Protein AF-A0A381RA85-F1 (afdb_monomer_lite)

Sequence (259 aa):
MFPECIECRGTKGMCGIDPCPLLAEVRGRLPQLEPTSVGEMSGPSPPALFVGRYGYPDVRAGPSASWVPETVQSDAATASGDPAELFGRPLEEVAARHANLITGGRRMTVSSTASPDDVLEATQVIAMSSGSVDVEMDFERPIPIGGNPTFDSMSTPLGPSGDVLRAEVVGHANIPRKVDSVIGETDLPASEAAGELTNSGIGEAQISRLLSSGLLGKKKRRKLVPTRWGITDTDDMLSKRLWSDVRYHPPIDKVLVFE

pLDDT: mean 86.07, std 13.42, range [35.75, 98.0]

Structure (mmCIF, N/CA/C/O backbone):
data_AF-A0A381RA85-F1
#
_entry.id   AF-A0A381RA85-F1
#
loop_
_atom_site.group_PDB
_atom_site.id
_atom_site.type_symbol
_atom_site.label_atom_id
_atom_site.label_alt_id
_atom_site.label_comp_id
_atom_site.label_asym_id
_atom_site.label_entity_id
_atom_site.label_seq_id
_atom_site.pdbx_PDB_ins_code
_atom_site.Cartn_x
_atom_site.Cartn_y
_atom_site.Cartn_z
_atom_site.occupancy
_atom_site.B_iso_or_equiv
_atom_site.auth_seq_id
_atom_site.auth_comp_id
_atom_site.auth_asym_id
_atom_site.auth_atom_id
_atom_site.pdbx_PDB_model_num
ATOM 1 N N . MET A 1 1 ? 30.120 12.489 4.241 1.00 57.53 1 MET A N 1
ATOM 2 C CA . MET A 1 1 ? 29.194 11.639 5.017 1.00 57.53 1 MET A CA 1
ATOM 3 C C . MET A 1 1 ? 30.039 10.581 5.699 1.00 57.53 1 MET A C 1
ATOM 5 O O . MET A 1 1 ? 30.767 9.889 5.001 1.00 57.53 1 MET A O 1
ATOM 9 N N . PHE A 1 2 ? 30.050 10.543 7.030 1.00 71.44 2 PHE A N 1
ATOM 10 C CA . PHE A 1 2 ? 30.850 9.568 7.775 1.00 71.44 2 PHE A CA 1
ATOM 11 C C . PHE A 1 2 ? 30.282 8.148 7.556 1.00 71.44 2 PHE A C 1
ATOM 13 O O . PHE A 1 2 ? 29.056 8.028 7.459 1.00 71.44 2 PHE A O 1
ATOM 20 N N . PRO A 1 3 ? 31.109 7.091 7.432 1.00 76.44 3 PRO A N 1
ATOM 21 C CA . PRO A 1 3 ? 30.639 5.713 7.222 1.00 76.44 3 PRO A CA 1
ATOM 22 C C . PRO A 1 3 ? 29.580 5.276 8.243 1.00 76.44 3 PRO A C 1
ATOM 24 O O . PRO A 1 3 ? 28.581 4.644 7.899 1.00 76.44 3 PRO A O 1
ATOM 27 N N . GLU A 1 4 ? 29.740 5.717 9.487 1.00 80.62 4 GLU A N 1
ATOM 28 C CA . GLU A 1 4 ? 28.851 5.443 10.610 1.00 80.62 4 GLU A CA 1
ATOM 29 C C . GLU A 1 4 ? 27.448 6.024 10.384 1.00 80.62 4 GLU A C 1
ATOM 31 O O . GLU A 1 4 ? 26.465 5.478 10.880 1.00 80.62 4 GLU A O 1
ATOM 36 N N . CYS A 1 5 ? 27.303 7.096 9.592 1.00 78.94 5 CYS A N 1
ATOM 37 C CA . CYS A 1 5 ? 25.994 7.651 9.240 1.00 78.94 5 CYS A CA 1
ATOM 38 C C . CYS A 1 5 ? 25.170 6.690 8.368 1.00 78.94 5 CYS A C 1
ATOM 40 O O . CYS A 1 5 ? 23.947 6.664 8.507 1.00 78.94 5 CYS A O 1
ATOM 42 N N . ILE A 1 6 ? 25.812 5.886 7.513 1.00 78.50 6 ILE A N 1
ATOM 43 C CA . ILE A 1 6 ? 25.138 4.923 6.622 1.00 78.50 6 ILE A CA 1
ATOM 44 C C . ILE A 1 6 ? 24.564 3.751 7.429 1.00 78.50 6 ILE A C 1
ATOM 46 O O . ILE A 1 6 ? 23.466 3.267 7.143 1.00 78.50 6 ILE A O 1
ATOM 50 N N . GLU A 1 7 ? 25.279 3.313 8.465 1.00 77.94 7 GLU A N 1
ATOM 51 C CA . GLU A 1 7 ? 24.817 2.255 9.370 1.00 77.94 7 GLU A CA 1
ATOM 52 C C . GLU A 1 7 ? 23.821 2.760 10.419 1.00 77.94 7 GLU A C 1
ATOM 54 O O . GLU A 1 7 ? 22.892 2.036 10.806 1.00 77.94 7 GLU A O 1
ATOM 59 N N . CYS A 1 8 ? 24.020 3.997 10.881 1.00 78.56 8 CYS A N 1
ATOM 60 C CA . CYS A 1 8 ? 23.178 4.665 11.864 1.00 78.56 8 CYS A CA 1
ATOM 61 C C . CYS A 1 8 ? 21.825 5.062 11.278 1.00 78.56 8 CYS A C 1
ATOM 63 O O . CYS A 1 8 ? 20.818 4.987 11.983 1.00 78.56 8 CYS A O 1
ATOM 65 N N . ARG A 1 9 ? 21.815 5.515 10.014 1.00 73.94 9 ARG A N 1
ATOM 66 C CA . ARG A 1 9 ? 20.650 6.047 9.283 1.00 73.94 9 ARG A CA 1
ATOM 67 C C . ARG A 1 9 ? 19.861 7.101 10.068 1.00 73.94 9 ARG A C 1
ATOM 69 O O . ARG A 1 9 ? 18.658 7.244 9.901 1.00 73.94 9 ARG A O 1
ATOM 76 N N . GLY A 1 10 ? 20.539 7.807 10.975 1.00 73.00 10 GLY A N 1
ATOM 77 C CA . GLY A 1 10 ? 19.935 8.791 11.874 1.00 73.00 10 GLY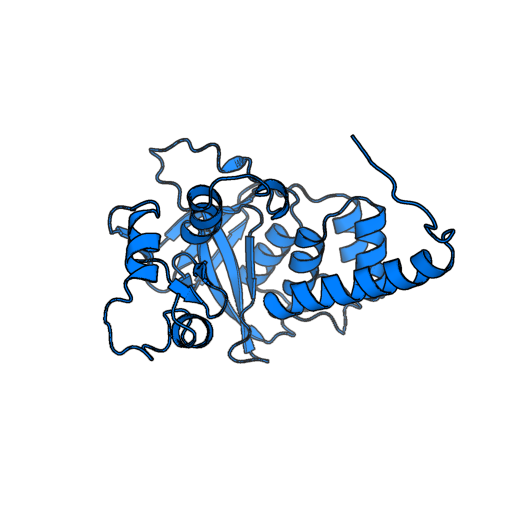 A CA 1
ATOM 78 C C . GLY A 1 10 ? 19.045 8.213 12.983 1.00 73.00 10 GLY A C 1
ATOM 79 O O . GLY A 1 10 ? 18.557 8.986 13.798 1.00 73.00 10 GLY A O 1
ATOM 80 N N . THR A 1 11 ? 18.856 6.890 13.068 1.00 71.12 11 THR A N 1
ATOM 81 C CA . THR A 1 11 ? 17.959 6.254 14.053 1.00 71.12 11 THR A CA 1
ATOM 82 C C . THR A 1 11 ? 18.692 5.638 15.242 1.00 71.12 11 THR A C 1
ATOM 84 O O . THR A 1 11 ? 18.091 5.446 16.292 1.00 71.12 11 THR A O 1
ATOM 87 N N . LYS A 1 12 ? 19.977 5.284 15.090 1.00 76.00 12 LYS A N 1
ATOM 88 C CA . LYS A 1 12 ? 20.745 4.560 16.124 1.00 76.00 12 LYS A CA 1
ATOM 89 C C . LYS A 1 12 ? 21.606 5.450 17.025 1.00 76.00 12 LYS A C 1
ATOM 91 O O . LYS A 1 12 ? 22.187 4.943 17.976 1.00 76.00 12 LYS A O 1
ATOM 96 N N . GLY A 1 13 ? 21.761 6.735 16.700 1.00 80.62 13 GLY A N 1
ATOM 97 C CA . GLY A 1 13 ? 22.583 7.664 17.486 1.00 80.62 13 GLY A CA 1
ATOM 98 C C . GLY A 1 13 ? 24.070 7.289 17.598 1.00 80.62 13 GLY A C 1
ATOM 99 O O . GLY A 1 13 ? 24.720 7.704 18.549 1.00 80.62 13 GLY A O 1
ATOM 100 N N . MET A 1 14 ? 24.634 6.528 16.647 1.00 84.44 14 MET A N 1
ATOM 101 C CA . MET A 1 14 ? 26.015 6.002 16.726 1.00 84.44 14 MET A CA 1
ATOM 102 C C . MET A 1 14 ? 27.101 7.085 16.827 1.00 84.44 14 MET A C 1
ATOM 104 O O . MET A 1 14 ? 28.187 6.812 17.323 1.00 84.44 14 MET A O 1
ATOM 108 N N . CYS A 1 15 ? 26.814 8.307 16.373 1.00 86.00 15 CYS A N 1
ATOM 109 C CA . CYS A 1 15 ? 27.726 9.447 16.467 1.00 86.00 15 CYS A CA 1
ATOM 110 C C . CYS A 1 15 ? 27.581 10.261 17.767 1.00 86.00 15 CYS A C 1
ATOM 112 O O . CYS A 1 15 ? 28.333 11.212 17.954 1.00 86.00 15 CYS A O 1
ATOM 114 N N . GLY A 1 16 ? 26.619 9.938 18.642 1.00 85.00 16 GLY A N 1
ATOM 115 C CA . GLY A 1 16 ? 26.389 10.646 19.909 1.00 85.00 16 GLY A CA 1
ATOM 116 C C . GLY A 1 16 ? 25.832 12.073 19.785 1.00 85.00 16 GLY A C 1
ATOM 117 O O . GLY A 1 16 ? 25.766 12.778 20.786 1.00 85.00 16 GLY A O 1
ATOM 118 N N . ILE A 1 17 ? 25.441 12.511 18.582 1.00 83.94 17 ILE A N 1
ATOM 119 C CA . ILE A 1 17 ? 24.890 13.851 18.327 1.00 83.94 17 ILE A CA 1
ATOM 120 C C . ILE A 1 17 ? 23.357 13.785 18.331 1.00 83.94 17 ILE A C 1
ATOM 122 O O . ILE A 1 17 ? 22.774 13.098 17.488 1.00 83.94 17 ILE A O 1
ATOM 126 N N . ASP A 1 18 ? 22.720 14.532 19.236 1.00 80.50 18 ASP A N 1
ATOM 127 C CA . ASP A 1 18 ? 21.262 14.632 19.371 1.00 80.50 18 ASP A CA 1
ATOM 128 C C . ASP A 1 18 ? 20.807 16.110 19.371 1.00 80.50 18 ASP A C 1
ATOM 130 O O . ASP A 1 18 ? 21.284 16.882 20.208 1.00 80.50 18 ASP A O 1
ATOM 134 N N . PRO A 1 19 ? 19.922 16.539 18.446 1.00 77.75 19 PRO A N 1
ATOM 135 C CA . PRO A 1 19 ? 19.345 15.763 17.344 1.00 77.75 19 PRO A CA 1
ATOM 136 C C . PRO A 1 19 ? 20.337 15.517 16.197 1.00 77.75 19 PRO A C 1
ATOM 138 O O . PRO A 1 19 ? 21.236 16.316 15.941 1.00 77.75 19 PRO A O 1
ATOM 141 N N . CYS A 1 20 ? 20.144 14.418 15.454 1.00 82.69 20 CYS A N 1
ATOM 142 C CA . CYS A 1 20 ? 20.944 14.106 14.265 1.00 82.69 20 CYS A CA 1
ATOM 143 C C . CYS A 1 20 ? 20.909 15.280 13.256 1.00 82.69 20 CYS A C 1
ATOM 145 O O . CYS A 1 20 ? 19.824 15.584 12.748 1.00 82.69 20 CYS A O 1
ATOM 147 N N . PRO A 1 21 ? 22.055 15.897 12.893 1.00 82.94 21 PRO A N 1
ATOM 148 C CA . PRO A 1 21 ? 22.074 17.088 12.037 1.00 82.94 21 PRO A CA 1
ATOM 149 C C . PRO A 1 21 ? 21.467 16.861 10.647 1.00 82.94 21 PRO A C 1
ATOM 151 O O . PRO A 1 21 ? 20.770 17.726 10.131 1.00 82.94 21 PRO A O 1
ATOM 154 N N . LEU A 1 22 ? 21.668 15.669 10.069 1.00 78.75 22 LEU A N 1
ATOM 155 C CA . LEU A 1 22 ? 21.116 15.300 8.760 1.00 78.75 22 LEU A CA 1
ATOM 156 C C . LEU A 1 22 ? 19.585 15.221 8.792 1.00 78.75 22 LEU A C 1
ATOM 158 O O . LEU A 1 22 ? 18.914 15.720 7.895 1.00 78.75 22 LEU A O 1
ATOM 162 N N . LEU A 1 23 ? 19.021 14.617 9.844 1.00 76.75 23 LEU A N 1
ATOM 163 C CA . LEU A 1 23 ? 17.568 14.555 10.006 1.00 76.75 23 LEU A CA 1
ATOM 164 C C . LEU A 1 23 ? 16.983 15.923 10.363 1.00 76.75 23 LEU A C 1
ATOM 166 O O . LEU A 1 23 ? 15.872 16.224 9.942 1.00 76.75 23 LEU A O 1
ATOM 170 N N . ALA A 1 24 ? 17.711 16.751 11.117 1.00 78.00 24 ALA A N 1
ATOM 171 C CA . ALA A 1 24 ? 17.296 18.117 11.418 1.00 78.00 24 ALA A CA 1
ATOM 172 C C . ALA A 1 24 ? 17.203 18.972 10.143 1.00 78.00 24 ALA A C 1
ATOM 174 O O . ALA A 1 24 ? 16.219 19.685 9.964 1.00 78.00 24 ALA A O 1
ATOM 175 N N . GLU A 1 25 ? 18.167 18.840 9.227 1.00 78.00 25 GLU A N 1
ATOM 176 C CA . GLU A 1 25 ? 18.128 19.513 7.927 1.00 78.00 25 GLU A CA 1
ATOM 177 C C . GLU A 1 25 ? 16.937 19.047 7.081 1.00 78.00 25 GLU A C 1
ATOM 179 O O . GLU A 1 25 ? 16.185 19.878 6.578 1.00 78.00 25 GLU A O 1
ATOM 184 N N . VAL A 1 26 ? 16.710 17.732 6.973 1.00 74.06 26 VAL A N 1
ATOM 185 C CA . VAL A 1 26 ? 15.560 17.185 6.230 1.00 74.06 26 VAL A CA 1
ATOM 186 C C . VAL A 1 26 ? 14.234 17.651 6.840 1.00 74.06 26 VAL A C 1
ATOM 188 O O . VAL A 1 26 ? 13.337 18.057 6.107 1.00 74.06 26 VAL A O 1
ATOM 191 N N . ARG A 1 27 ? 14.110 17.662 8.174 1.00 73.56 27 ARG A N 1
ATOM 192 C CA . ARG A 1 27 ? 12.922 18.186 8.874 1.00 73.56 27 ARG A CA 1
ATOM 193 C C . ARG A 1 27 ? 12.672 19.658 8.573 1.00 73.56 27 ARG A C 1
ATOM 195 O O . ARG A 1 27 ? 11.524 20.027 8.369 1.00 73.56 27 ARG A O 1
ATOM 202 N N . GLY A 1 28 ? 13.723 20.475 8.500 1.00 71.81 28 GLY A N 1
ATOM 203 C CA . GLY A 1 28 ? 13.604 21.893 8.153 1.00 71.81 28 GLY A CA 1
ATOM 204 C C . GLY A 1 28 ? 13.078 22.147 6.736 1.00 71.81 28 GLY A C 1
ATOM 205 O O . GLY A 1 28 ? 12.585 23.236 6.464 1.00 71.81 28 GLY A O 1
ATOM 206 N N . ARG A 1 29 ? 13.159 21.152 5.844 1.00 73.81 29 ARG A N 1
ATOM 207 C CA . ARG A 1 29 ? 12.650 21.229 4.465 1.00 73.81 29 ARG A CA 1
ATOM 208 C C . ARG A 1 29 ? 11.259 20.620 4.283 1.00 73.81 29 ARG A C 1
ATOM 210 O O . ARG A 1 29 ? 10.669 20.767 3.217 1.00 73.81 29 ARG A O 1
ATOM 217 N N . LEU A 1 30 ? 10.747 19.915 5.290 1.00 69.88 30 LEU A N 1
ATOM 218 C CA . LEU A 1 30 ? 9.418 19.315 5.245 1.00 69.88 30 LEU A CA 1
ATOM 219 C C . LEU A 1 30 ? 8.334 20.365 5.530 1.00 69.88 30 LEU A C 1
ATOM 221 O O . LEU A 1 30 ? 8.576 21.279 6.329 1.00 69.88 30 LEU A O 1
ATOM 225 N N . PRO A 1 31 ? 7.135 20.223 4.930 1.00 64.00 31 PRO A N 1
ATOM 226 C CA . PRO A 1 31 ? 5.997 21.078 5.243 1.00 64.00 31 PRO A CA 1
ATOM 227 C C . PRO A 1 31 ? 5.721 21.067 6.749 1.00 64.00 31 PRO A C 1
ATOM 229 O O . PRO A 1 31 ? 5.567 20.004 7.350 1.00 64.00 31 PRO A O 1
ATOM 232 N N . GLN A 1 32 ? 5.678 22.250 7.358 1.00 65.12 32 GLN A N 1
ATOM 233 C CA . GLN A 1 32 ? 5.301 22.401 8.760 1.00 65.12 32 GLN A CA 1
ATOM 234 C C . GLN A 1 32 ? 3.782 22.543 8.827 1.00 65.12 32 GLN A C 1
ATOM 236 O O . GLN A 1 32 ? 3.214 23.438 8.202 1.00 65.12 32 GLN A O 1
ATOM 241 N N . LEU A 1 33 ? 3.131 21.646 9.562 1.00 67.06 33 LEU A N 1
ATOM 242 C CA . LEU A 1 33 ? 1.709 21.745 9.882 1.00 67.06 33 LEU A CA 1
ATOM 243 C C . LEU A 1 33 ? 1.572 22.300 11.299 1.00 67.06 33 LEU A C 1
ATOM 245 O O . LEU A 1 33 ? 2.341 21.925 12.184 1.00 67.06 33 LEU A O 1
ATOM 249 N N . GLU A 1 34 ? 0.587 23.168 11.517 1.00 68.38 34 GLU A N 1
ATOM 250 C CA . GLU A 1 34 ? 0.278 23.673 12.856 1.00 68.38 34 GLU A CA 1
ATOM 251 C C . GLU A 1 34 ? -0.093 22.506 13.790 1.00 68.38 34 GLU A C 1
ATOM 253 O O . GLU A 1 34 ? -0.957 21.693 13.430 1.00 68.38 34 GLU A O 1
ATOM 258 N N . PRO A 1 35 ? 0.533 22.395 14.979 1.00 73.75 35 PRO A N 1
ATOM 259 C CA . PRO A 1 35 ? 0.256 21.315 15.916 1.00 73.75 35 PRO A CA 1
ATOM 260 C C . PRO A 1 35 ? -1.232 21.236 16.263 1.00 73.75 35 PRO A C 1
ATOM 262 O O . PRO A 1 35 ? -1.794 22.152 16.859 1.00 73.75 35 PRO A O 1
ATOM 265 N N . THR A 1 36 ? -1.874 20.130 15.898 1.00 80.69 36 THR A N 1
ATOM 266 C CA . THR A 1 36 ? -3.311 19.889 16.112 1.00 80.69 36 THR A CA 1
ATOM 267 C C . THR A 1 36 ? -3.525 18.434 16.517 1.00 80.69 36 THR A C 1
ATOM 269 O O . THR A 1 36 ? -2.642 17.599 16.341 1.00 80.69 36 THR A O 1
ATOM 272 N N . SER A 1 37 ? -4.678 18.113 17.099 1.00 83.88 37 SER A N 1
ATOM 273 C CA . SER A 1 37 ? -5.060 16.737 17.408 1.00 83.88 37 SER A CA 1
ATOM 274 C C . SER A 1 37 ? -6.358 16.377 16.701 1.00 83.88 37 SER A C 1
ATOM 276 O O . SER A 1 37 ? -7.298 17.170 16.716 1.00 83.88 37 SER A O 1
ATOM 278 N N . VAL A 1 38 ? -6.404 15.200 16.081 1.00 84.19 38 VAL A N 1
ATOM 279 C CA . VAL A 1 38 ? -7.528 14.765 15.243 1.00 84.19 38 VAL A CA 1
ATOM 280 C C . VAL A 1 38 ? -8.068 13.433 15.749 1.00 84.19 38 VAL A C 1
ATOM 282 O O . VAL A 1 38 ? -7.347 12.439 15.771 1.00 84.19 38 VAL A O 1
ATOM 285 N N . GLY A 1 39 ? -9.322 13.435 16.208 1.00 88.62 39 GLY A N 1
ATOM 286 C CA . GLY A 1 39 ? -10.043 12.232 16.653 1.00 88.62 39 GLY A CA 1
ATOM 287 C C . GLY A 1 39 ? -10.853 11.558 15.545 1.00 88.62 39 GLY A C 1
ATOM 288 O O . GLY A 1 39 ? -11.000 10.342 15.559 1.00 88.62 39 GLY A O 1
ATOM 289 N N . GLU A 1 40 ? -11.302 12.335 14.566 1.00 91.69 40 GLU A N 1
ATOM 290 C CA . GLU A 1 40 ? -12.063 11.887 13.398 1.00 91.69 40 GLU A CA 1
ATOM 291 C C . GLU A 1 40 ? -11.490 12.594 12.175 1.00 91.69 40 GLU A C 1
ATOM 293 O O . GLU A 1 40 ? -11.138 13.776 12.252 1.00 91.69 40 GLU A O 1
ATOM 298 N N . MET A 1 41 ? -11.370 11.891 11.054 1.00 89.50 41 MET A N 1
ATOM 299 C CA . MET A 1 41 ? -10.925 12.508 9.811 1.00 89.50 41 MET A CA 1
ATOM 300 C C . MET A 1 41 ? -11.735 12.039 8.615 1.00 89.50 41 MET A C 1
ATOM 302 O O . MET A 1 41 ? -12.106 10.874 8.522 1.00 89.50 41 MET A O 1
ATOM 306 N N . SER A 1 42 ? -11.910 12.954 7.670 1.00 90.44 42 SER A N 1
ATOM 307 C CA . SER A 1 42 ? -12.429 12.688 6.336 1.00 90.44 42 SER A CA 1
ATOM 308 C C . SER A 1 42 ? -11.464 13.299 5.332 1.00 90.44 42 SER A C 1
ATOM 310 O O . SER A 1 42 ? -10.987 14.422 5.529 1.00 90.44 42 SER A O 1
ATOM 312 N N . GLY A 1 43 ? -11.110 12.549 4.295 1.00 89.19 43 GLY A N 1
ATOM 313 C CA . GLY A 1 43 ? -10.230 13.071 3.262 1.00 89.19 43 GLY A CA 1
ATOM 314 C C . GLY A 1 43 ? -9.842 12.065 2.184 1.00 89.19 43 GLY A C 1
ATOM 315 O O . GLY A 1 43 ? -10.101 10.865 2.310 1.00 89.19 43 GLY A O 1
ATOM 316 N N . PRO A 1 44 ? -9.181 12.556 1.124 1.00 90.12 44 PRO A N 1
ATOM 317 C CA . PRO A 1 44 ? -8.786 11.736 -0.009 1.00 90.12 44 PRO A CA 1
ATOM 318 C C . PRO A 1 44 ? -7.615 10.807 0.343 1.00 90.12 44 PRO A C 1
ATOM 320 O O . PRO A 1 44 ? -6.565 11.246 0.827 1.00 90.12 44 PRO A O 1
ATOM 323 N N . SER A 1 45 ? -7.756 9.518 0.040 1.00 90.75 45 SER A N 1
ATOM 324 C CA . SER A 1 45 ? -6.673 8.532 0.053 1.00 90.75 45 SER A CA 1
ATOM 325 C C . SER A 1 45 ? -6.053 8.387 -1.343 1.00 90.75 45 SER A C 1
ATOM 327 O O . SER A 1 45 ? -6.740 7.884 -2.232 1.00 90.75 45 SER A O 1
ATOM 329 N N . PRO A 1 46 ? -4.768 8.753 -1.555 1.00 86.62 46 PRO A N 1
ATOM 330 C CA . PRO A 1 46 ? -4.069 8.583 -2.831 1.00 86.62 46 PRO A CA 1
ATOM 331 C C . PRO A 1 46 ? -3.625 7.124 -2.997 1.00 86.62 46 PRO A C 1
ATOM 333 O O . PRO A 1 46 ? -2.468 6.760 -2.768 1.00 86.62 46 PRO A O 1
ATOM 336 N N . PRO A 1 47 ? -4.560 6.293 -3.458 1.00 89.69 47 PRO A N 1
ATOM 337 C CA . PRO A 1 47 ? -4.875 4.944 -2.978 1.00 89.69 47 PRO A CA 1
ATOM 338 C C . PRO A 1 47 ? -3.778 4.339 -2.095 1.00 89.69 47 PRO A C 1
ATOM 340 O O . PRO A 1 47 ? -2.978 3.515 -2.543 1.00 89.69 47 PRO A O 1
ATOM 343 N N . ALA A 1 48 ? -3.702 4.795 -0.844 1.00 90.00 48 ALA A N 1
ATOM 344 C CA . ALA A 1 48 ? -2.603 4.489 0.064 1.00 90.00 48 ALA A CA 1
ATOM 345 C C . ALA A 1 48 ? -3.090 3.643 1.242 1.00 90.00 48 ALA A C 1
ATOM 347 O O . ALA A 1 48 ? -4.145 3.887 1.824 1.00 90.00 48 ALA A O 1
ATOM 348 N N . LEU A 1 49 ? -2.297 2.637 1.596 1.00 93.62 49 LEU A N 1
ATOM 349 C CA . LEU A 1 49 ? -2.559 1.741 2.714 1.00 93.62 49 LEU A CA 1
ATOM 350 C C . LEU A 1 49 ? -1.250 1.255 3.314 1.00 93.62 49 LEU A C 1
ATOM 352 O O . LEU A 1 49 ? -0.209 1.245 2.648 1.00 93.62 49 LEU A O 1
ATOM 356 N N . PHE A 1 50 ? -1.323 0.763 4.544 1.00 93.50 50 PHE A N 1
ATOM 357 C CA . PHE A 1 50 ? -0.176 0.179 5.215 1.00 93.50 50 PHE A CA 1
ATOM 358 C C . PHE A 1 50 ? -0.525 -1.152 5.869 1.00 93.50 50 PHE A C 1
ATOM 360 O O . PHE A 1 50 ? -1.530 -1.276 6.563 1.00 93.50 50 PHE A O 1
ATOM 367 N N . VAL A 1 51 ? 0.353 -2.139 5.689 1.00 95.81 51 VAL A N 1
ATOM 368 C CA . VAL A 1 51 ? 0.328 -3.421 6.396 1.00 95.81 51 VAL A CA 1
ATOM 369 C C . VAL A 1 51 ? 1.678 -3.611 7.080 1.00 95.81 51 VAL A C 1
ATOM 371 O O . VAL A 1 51 ? 2.723 -3.758 6.441 1.00 95.81 51 VAL A O 1
ATOM 374 N N . GLY A 1 52 ? 1.666 -3.587 8.407 1.00 93.19 52 GLY A N 1
ATOM 375 C CA . GLY A 1 52 ? 2.853 -3.693 9.241 1.00 93.19 52 GLY A CA 1
ATOM 376 C C . GLY A 1 52 ? 3.442 -5.104 9.280 1.00 93.19 52 GLY A C 1
ATOM 377 O O . GLY A 1 52 ? 2.738 -6.102 9.192 1.00 93.19 52 GLY A O 1
ATOM 378 N N . ARG A 1 53 ? 4.764 -5.187 9.468 1.00 91.69 53 ARG A N 1
ATOM 379 C CA . ARG A 1 53 ? 5.506 -6.454 9.658 1.00 91.69 53 ARG A CA 1
ATOM 380 C C . ARG A 1 53 ? 5.615 -6.894 11.121 1.00 91.69 53 ARG A C 1
ATOM 382 O O . ARG A 1 53 ? 5.850 -8.063 11.409 1.00 91.69 53 ARG A O 1
ATOM 389 N N . TYR A 1 54 ? 5.520 -5.943 12.046 1.00 89.62 54 TYR A N 1
ATOM 390 C CA . TYR A 1 54 ? 5.689 -6.197 13.472 1.00 89.62 54 TYR A CA 1
ATOM 391 C C . TYR A 1 54 ? 4.444 -6.883 14.032 1.00 89.62 54 TYR A C 1
ATOM 393 O O . TYR A 1 54 ? 3.338 -6.402 13.808 1.00 89.62 54 TYR A O 1
ATOM 401 N N . GLY A 1 55 ? 4.644 -7.979 14.767 1.00 91.19 55 GLY A N 1
ATOM 402 C CA . GLY A 1 55 ? 3.558 -8.766 15.358 1.00 91.19 55 GLY A CA 1
ATOM 403 C C . GLY A 1 55 ? 3.077 -9.949 14.513 1.00 91.19 55 GLY A C 1
ATOM 404 O O . GLY A 1 55 ? 2.238 -10.702 14.991 1.00 91.19 55 GLY A O 1
ATOM 405 N N . TYR A 1 56 ? 3.629 -10.163 13.308 1.00 93.00 56 TYR A N 1
ATOM 406 C CA . TYR A 1 56 ? 3.234 -11.271 12.427 1.00 93.00 56 TYR A CA 1
ATOM 407 C C . TYR A 1 56 ? 3.151 -12.614 13.192 1.00 93.00 56 TYR A C 1
ATOM 409 O O . TYR A 1 56 ? 4.130 -12.986 13.847 1.00 93.00 56 TYR A O 1
ATOM 417 N N . PRO A 1 57 ? 2.031 -13.364 13.107 1.00 94.38 57 PRO A N 1
ATOM 418 C CA . PRO A 1 57 ? 0.947 -13.256 12.119 1.00 94.38 57 PRO A CA 1
ATOM 419 C C . PRO A 1 57 ? -0.179 -12.258 12.449 1.00 94.38 57 PRO A C 1
ATOM 421 O O . PRO A 1 57 ? -1.118 -12.157 11.662 1.00 94.38 57 PRO A O 1
ATOM 424 N N . ASP A 1 58 ? -0.104 -11.521 13.555 1.00 96.75 58 ASP A N 1
ATOM 425 C CA . ASP A 1 58 ? -1.062 -10.468 13.904 1.00 96.75 58 ASP A CA 1
ATOM 426 C C . ASP A 1 58 ? -0.486 -9.104 13.529 1.00 96.75 58 ASP A C 1
ATOM 428 O O . ASP A 1 58 ? 0.406 -8.557 14.182 1.00 96.75 58 ASP A O 1
ATOM 432 N N . VAL A 1 59 ? -0.971 -8.564 12.418 1.00 95.88 59 VAL A N 1
ATOM 433 C CA . VAL A 1 59 ? -0.412 -7.372 11.786 1.00 95.88 59 VAL A CA 1
ATOM 434 C C . VAL A 1 59 ? -1.314 -6.171 12.010 1.00 95.88 59 VAL A C 1
ATOM 436 O O . VAL A 1 59 ? -2.531 -6.287 12.128 1.00 95.88 59 VAL A O 1
ATOM 439 N N . ARG A 1 60 ? -0.708 -4.986 12.057 1.00 95.50 60 ARG A N 1
ATOM 440 C CA . ARG A 1 60 ? -1.455 -3.730 11.987 1.00 95.50 60 ARG A CA 1
ATOM 441 C C . ARG A 1 60 ? -1.695 -3.393 10.520 1.00 95.50 60 ARG A C 1
ATOM 443 O O . ARG A 1 60 ? -0.718 -3.216 9.796 1.00 95.50 60 ARG A O 1
ATOM 450 N N . ALA A 1 61 ? -2.948 -3.301 10.102 1.00 96.12 61 ALA A N 1
ATOM 451 C CA . ALA A 1 61 ? -3.322 -2.959 8.737 1.00 96.12 61 ALA A CA 1
ATOM 452 C C . ALA A 1 61 ? -4.399 -1.873 8.720 1.00 96.12 61 ALA A C 1
ATOM 454 O O . ALA A 1 61 ? -5.220 -1.805 9.637 1.00 96.12 61 ALA A O 1
ATOM 455 N N . GLY A 1 62 ? -4.383 -1.029 7.695 1.00 96.25 62 GLY A N 1
ATOM 456 C CA . GLY A 1 62 ? -5.438 -0.050 7.480 1.00 96.25 62 GLY A CA 1
ATOM 457 C C . GLY A 1 62 ? -5.121 0.962 6.377 1.00 96.25 62 GLY A C 1
ATOM 458 O O . GLY A 1 62 ? -4.037 0.909 5.775 1.00 96.25 62 GLY A O 1
ATOM 459 N N . PRO A 1 63 ? -6.077 1.858 6.089 1.00 95.50 63 PRO A N 1
ATOM 460 C CA . PRO A 1 63 ? -5.948 2.856 5.043 1.00 95.50 63 PRO A CA 1
ATOM 461 C C . PRO A 1 63 ? -5.106 4.058 5.493 1.00 95.50 63 PRO A C 1
ATOM 463 O O . PRO A 1 63 ? -4.959 4.350 6.683 1.00 95.50 63 PRO A O 1
ATOM 466 N N . SER A 1 64 ? -4.571 4.784 4.515 1.00 92.75 64 SER A N 1
ATOM 467 C CA . SER A 1 64 ? -3.880 6.055 4.722 1.00 92.75 64 SER A CA 1
ATOM 468 C C . SER A 1 64 ? -4.577 7.145 3.921 1.00 92.75 64 SER A C 1
ATOM 470 O O . SER A 1 64 ? -4.833 6.963 2.732 1.00 92.75 64 SER A O 1
ATOM 472 N N . ALA A 1 65 ? -4.852 8.284 4.544 1.00 91.44 65 ALA A N 1
ATOM 473 C CA . ALA A 1 65 ? -5.533 9.395 3.891 1.00 91.44 65 ALA A CA 1
ATOM 474 C C . ALA A 1 65 ? -4.838 10.722 4.166 1.00 91.44 65 ALA A C 1
ATOM 476 O O . ALA A 1 65 ? -4.211 10.918 5.211 1.00 91.44 65 ALA A O 1
ATOM 477 N N . SER A 1 66 ? -4.942 11.627 3.202 1.00 86.19 66 SER A N 1
ATOM 478 C CA . SER A 1 66 ? -4.470 12.994 3.360 1.00 86.19 66 SER A CA 1
ATOM 479 C C . SER A 1 66 ? -5.407 13.727 4.303 1.00 86.19 66 SER A C 1
ATOM 481 O O . SER A 1 66 ? -6.619 13.750 4.095 1.00 86.19 66 SER A O 1
ATOM 483 N N . TRP A 1 67 ? -4.838 14.366 5.318 1.00 75.19 67 TRP A N 1
ATOM 484 C CA . TRP A 1 67 ? -5.583 15.334 6.104 1.00 75.19 67 TRP A CA 1
ATOM 485 C C . TRP A 1 67 ? -5.493 16.690 5.414 1.00 75.19 67 TRP A C 1
ATOM 487 O O . TRP A 1 67 ? -4.436 17.321 5.393 1.00 75.19 67 TRP A O 1
ATOM 497 N N . VAL A 1 68 ? -6.597 17.103 4.797 1.00 63.78 68 VAL A N 1
ATOM 498 C CA . VAL A 1 68 ? -6.720 18.405 4.146 1.00 63.78 68 VAL A CA 1
ATOM 499 C C . VAL A 1 68 ? -7.637 19.257 5.021 1.00 63.78 68 VAL A C 1
ATOM 501 O O . VAL A 1 68 ? -8.821 18.941 5.126 1.00 63.78 68 VAL A O 1
ATOM 504 N N . PRO A 1 69 ? -7.135 20.320 5.674 1.00 54.28 69 PRO A N 1
ATOM 505 C CA . PRO A 1 69 ? -8.007 21.305 6.297 1.00 54.28 69 PRO A CA 1
ATOM 506 C C . PRO A 1 69 ? -8.962 21.869 5.238 1.00 54.28 69 PRO A C 1
ATOM 508 O O . PRO A 1 69 ? -8.510 22.222 4.149 1.00 54.28 69 PRO A O 1
ATOM 511 N N . GLU A 1 70 ? -10.253 22.001 5.558 1.00 45.00 70 GLU A N 1
ATOM 512 C CA . GLU A 1 70 ? -11.312 22.475 4.639 1.00 45.00 70 GLU A CA 1
ATOM 513 C C . GLU A 1 70 ? -10.979 23.796 3.911 1.00 45.00 70 GLU A C 1
ATOM 515 O O . GLU A 1 70 ? -11.566 24.127 2.883 1.00 45.00 70 GLU A O 1
ATOM 520 N N . THR A 1 71 ? -10.020 24.564 4.431 1.00 39.31 71 THR A N 1
ATOM 521 C CA . THR A 1 71 ? -9.568 25.854 3.907 1.00 39.31 71 THR A CA 1
ATOM 522 C C . THR A 1 71 ? -8.566 25.764 2.753 1.00 39.31 71 THR A C 1
ATOM 524 O O . THR A 1 71 ? -8.308 26.783 2.110 1.00 39.31 71 THR A O 1
ATOM 527 N N . VAL A 1 72 ? -8.005 24.587 2.459 1.00 43.31 72 VAL A N 1
ATOM 528 C CA . VAL A 1 72 ? -6.999 24.403 1.404 1.00 43.31 72 VAL A CA 1
ATOM 529 C C . VAL A 1 72 ? -7.558 23.472 0.331 1.00 43.31 72 VAL A C 1
ATOM 531 O O . VAL A 1 72 ? -7.475 22.253 0.447 1.00 43.31 72 VAL A O 1
ATOM 534 N N . GLN A 1 73 ? -8.099 24.041 -0.752 1.00 35.75 73 GLN A N 1
ATOM 535 C CA . GLN A 1 73 ? -8.287 23.300 -2.005 1.00 35.75 73 GLN A CA 1
ATOM 536 C C . GLN A 1 73 ? -6.902 22.926 -2.531 1.00 35.75 73 GLN A C 1
ATOM 538 O O . GLN A 1 73 ? -6.250 23.696 -3.230 1.00 35.75 73 GLN A O 1
ATOM 543 N N . SER A 1 74 ? -6.408 21.769 -2.110 1.00 42.56 74 SER A N 1
ATOM 544 C CA . SER A 1 74 ? -5.232 21.158 -2.705 1.00 42.56 74 SER A CA 1
ATOM 545 C C . SER A 1 74 ? -5.697 20.229 -3.819 1.00 42.56 74 SER A C 1
ATOM 547 O O . SER A 1 74 ? -6.610 19.428 -3.623 1.00 42.56 74 SER A O 1
ATOM 549 N N . ASP A 1 75 ? -5.025 20.273 -4.969 1.00 44.25 75 ASP A N 1
ATOM 550 C CA . ASP A 1 75 ? -5.202 19.329 -6.088 1.00 44.25 75 ASP A CA 1
ATOM 551 C C . ASP A 1 75 ? -4.822 17.869 -5.717 1.00 44.25 75 ASP A C 1
ATOM 553 O O . ASP A 1 75 ? -4.681 17.003 -6.586 1.00 44.25 75 ASP A O 1
ATOM 557 N N . ALA A 1 76 ? -4.672 17.568 -4.417 1.00 46.25 76 ALA A N 1
ATOM 558 C CA . ALA A 1 76 ? -4.356 16.264 -3.839 1.00 46.25 76 ALA A CA 1
ATOM 559 C C . ALA A 1 76 ? -5.381 15.177 -4.203 1.00 46.25 76 ALA A C 1
ATOM 561 O O . ALA A 1 76 ? -5.051 13.993 -4.167 1.00 46.25 76 ALA A O 1
ATOM 562 N N . ALA A 1 77 ? -6.587 15.571 -4.625 1.00 42.47 77 ALA A N 1
ATOM 563 C CA . ALA A 1 77 ? -7.602 14.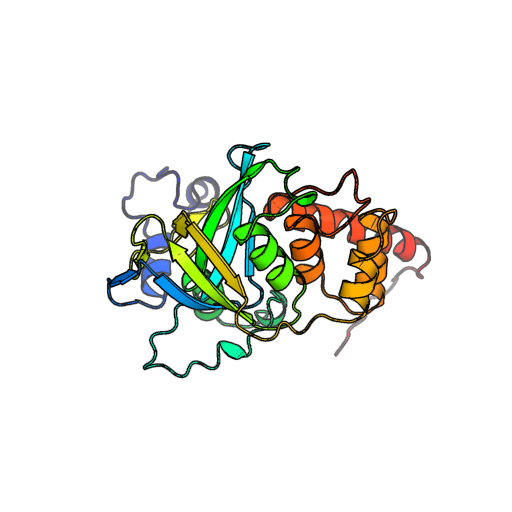678 -5.180 1.00 42.47 77 ALA A CA 1
ATOM 564 C C . ALA A 1 77 ? -7.140 13.931 -6.453 1.00 42.47 77 ALA A C 1
ATOM 566 O O . ALA A 1 77 ? -7.749 12.933 -6.831 1.00 42.47 77 ALA A O 1
ATOM 567 N N . THR A 1 78 ? -6.053 14.374 -7.098 1.00 48.09 78 THR A N 1
ATOM 568 C CA . THR A 1 78 ? -5.605 13.862 -8.407 1.00 48.09 78 THR A CA 1
ATOM 569 C C . THR A 1 78 ? -4.346 12.996 -8.354 1.00 48.09 78 THR A C 1
ATOM 571 O O . THR A 1 78 ? -3.921 12.488 -9.390 1.00 48.09 78 THR A O 1
ATOM 574 N N . ALA A 1 79 ? -3.726 12.819 -7.184 1.00 61.44 79 ALA A N 1
ATOM 575 C CA . ALA A 1 79 ? -2.495 12.041 -7.085 1.00 61.44 79 ALA A CA 1
ATOM 576 C C . ALA A 1 79 ? -2.796 10.550 -7.296 1.00 61.44 79 ALA A C 1
ATOM 578 O O . ALA A 1 79 ? -3.452 9.912 -6.465 1.00 61.44 79 ALA A O 1
ATOM 579 N N . SER A 1 80 ? -2.302 9.975 -8.396 1.00 64.31 80 SER A N 1
ATOM 580 C CA . SER A 1 80 ? -2.293 8.523 -8.532 1.00 64.31 80 SER A CA 1
ATOM 581 C C . SER A 1 80 ? -1.339 7.967 -7.476 1.00 64.31 80 SER A C 1
ATOM 583 O O . SER A 1 80 ? -0.389 8.627 -7.059 1.00 64.31 80 SER A O 1
ATOM 585 N N . GLY A 1 81 ? -1.611 6.774 -6.952 1.00 69.50 81 GLY A N 1
ATOM 586 C CA . GLY A 1 81 ? -0.768 6.135 -5.936 1.00 69.50 81 GLY A CA 1
ATOM 587 C C . GLY A 1 81 ? 0.554 5.585 -6.493 1.00 69.50 81 GLY A C 1
ATOM 588 O O . GLY A 1 81 ? 1.140 4.710 -5.858 1.00 69.50 81 GLY A O 1
ATOM 589 N N . ASP A 1 82 ? 0.982 5.992 -7.693 1.00 82.44 82 ASP A N 1
ATOM 590 C CA . ASP A 1 82 ? 2.163 5.463 -8.377 1.00 82.44 82 ASP A CA 1
ATOM 591 C C . ASP A 1 82 ? 3.450 6.212 -7.963 1.00 82.44 82 ASP A C 1
ATOM 593 O O . ASP A 1 82 ? 3.514 7.443 -8.056 1.00 82.44 82 ASP A O 1
ATOM 597 N N . PRO A 1 83 ? 4.490 5.528 -7.456 1.00 82.31 83 PRO A N 1
ATOM 598 C CA . PRO A 1 83 ? 5.807 6.115 -7.227 1.00 82.31 83 PRO A CA 1
ATOM 599 C C . PRO A 1 83 ? 6.486 6.669 -8.487 1.00 82.31 83 PRO A C 1
ATOM 601 O O . PRO A 1 83 ? 7.290 7.589 -8.357 1.00 82.31 83 PRO A O 1
ATOM 604 N N . ALA A 1 84 ? 6.172 6.162 -9.685 1.00 85.38 84 ALA A N 1
ATOM 605 C CA . ALA A 1 84 ? 6.797 6.595 -10.936 1.00 85.38 84 ALA A CA 1
ATOM 606 C C . ALA A 1 84 ? 6.560 8.086 -1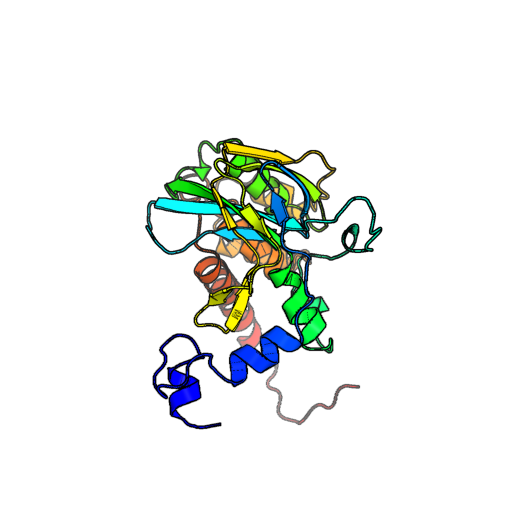1.241 1.00 85.38 84 ALA A C 1
ATOM 608 O O . ALA A 1 84 ? 7.438 8.753 -11.785 1.00 85.38 84 ALA A O 1
ATOM 609 N N . GLU A 1 85 ? 5.424 8.640 -10.808 1.00 84.19 85 GLU A N 1
ATOM 610 C CA . GLU A 1 85 ? 5.080 10.064 -10.970 1.00 84.19 85 GLU A CA 1
ATOM 611 C C . GLU A 1 85 ? 6.018 11.015 -10.212 1.00 84.19 85 GLU A C 1
ATOM 613 O O . GLU A 1 85 ? 6.065 12.213 -10.494 1.00 84.19 85 GLU A O 1
ATOM 618 N N . LEU A 1 86 ? 6.784 10.485 -9.255 1.00 82.31 86 LEU A N 1
ATOM 619 C CA . LEU A 1 86 ? 7.756 11.244 -8.474 1.00 82.31 86 LEU A CA 1
ATOM 620 C C . LEU A 1 86 ? 9.124 11.346 -9.145 1.00 82.31 86 LEU A C 1
ATOM 622 O O . LEU A 1 86 ? 9.989 12.079 -8.662 1.00 82.31 86 LEU A O 1
ATOM 626 N N . PHE A 1 87 ? 9.354 10.617 -10.236 1.00 86.06 87 PHE A N 1
ATOM 627 C CA . PHE A 1 87 ? 10.627 10.678 -10.935 1.00 86.06 87 PHE A CA 1
ATOM 628 C C . PHE A 1 87 ? 10.891 12.100 -11.458 1.00 86.06 87 PHE A C 1
ATOM 630 O O . PHE A 1 87 ? 10.054 12.704 -12.124 1.00 86.06 87 PHE A O 1
ATOM 637 N N . GLY A 1 88 ? 12.062 12.654 -11.130 1.00 87.12 88 GLY A N 1
ATOM 638 C CA . GLY A 1 88 ? 12.449 14.020 -11.502 1.00 87.12 88 GLY A CA 1
ATOM 639 C C . GLY A 1 88 ? 11.846 15.138 -10.639 1.00 87.12 88 GLY A C 1
ATOM 640 O O . GLY A 1 88 ? 12.193 16.299 -10.852 1.00 87.12 88 GLY A O 1
ATOM 641 N N . ARG A 1 89 ? 10.990 14.822 -9.654 1.00 85.12 89 ARG A N 1
ATOM 642 C CA . ARG A 1 89 ? 10.454 15.798 -8.689 1.00 85.12 89 ARG A CA 1
ATOM 643 C C . ARG A 1 89 ? 11.483 16.155 -7.603 1.00 85.12 89 ARG A C 1
ATOM 645 O O . ARG A 1 89 ? 12.345 15.330 -7.285 1.00 85.12 89 ARG A O 1
ATOM 652 N N . PRO A 1 90 ? 11.411 17.363 -7.012 1.00 83.19 90 PRO A N 1
ATOM 653 C CA . PRO A 1 90 ? 12.262 17.744 -5.888 1.00 83.19 90 PRO A CA 1
ATOM 654 C C . PRO A 1 90 ? 12.035 16.833 -4.674 1.00 83.19 90 PRO A C 1
ATOM 656 O O . PRO A 1 90 ? 10.927 16.351 -4.434 1.00 83.19 90 PRO A O 1
ATOM 659 N N . LEU A 1 91 ? 13.090 16.615 -3.881 1.00 77.38 91 LEU A N 1
ATOM 660 C CA . LEU A 1 91 ? 13.063 15.720 -2.717 1.00 77.38 91 LEU A CA 1
ATOM 661 C C . LEU A 1 91 ? 11.967 16.111 -1.718 1.00 77.38 91 LEU A C 1
ATOM 663 O O . LEU A 1 91 ? 11.356 15.246 -1.100 1.00 77.38 91 LEU A O 1
ATOM 667 N N . GLU A 1 92 ? 11.715 17.405 -1.574 1.00 75.94 92 GLU A N 1
ATOM 668 C CA . GLU A 1 92 ? 10.706 17.975 -0.692 1.00 75.94 92 GLU A CA 1
ATOM 669 C C . GLU A 1 92 ? 9.289 17.526 -1.087 1.00 75.94 92 GLU A C 1
ATOM 671 O O . GLU A 1 92 ? 8.502 17.157 -0.217 1.00 75.94 92 GLU A O 1
ATOM 676 N N . GLU A 1 93 ? 8.983 17.462 -2.387 1.00 77.62 93 GLU A N 1
ATOM 677 C CA . GLU A 1 93 ? 7.697 16.977 -2.915 1.00 77.62 93 GLU A CA 1
ATOM 678 C C . GLU A 1 93 ? 7.554 15.460 -2.710 1.00 77.62 93 GLU A C 1
ATOM 680 O O . GLU A 1 93 ? 6.521 14.977 -2.240 1.00 77.62 93 GLU A O 1
ATOM 685 N N . VAL A 1 94 ? 8.631 14.708 -2.963 1.00 78.81 94 VAL A N 1
ATOM 686 C CA . VAL A 1 94 ? 8.695 13.256 -2.717 1.00 78.81 94 VAL A CA 1
ATOM 687 C C . VAL A 1 94 ? 8.467 12.925 -1.242 1.00 78.81 94 VAL A C 1
ATOM 689 O O . VAL A 1 94 ? 7.732 11.994 -0.906 1.00 78.81 94 VAL A O 1
ATOM 692 N N . ALA A 1 95 ? 9.097 13.693 -0.358 1.00 75.88 95 ALA A N 1
ATOM 693 C CA . ALA A 1 95 ? 9.023 13.513 1.080 1.00 75.88 95 ALA A CA 1
ATOM 694 C C . ALA A 1 95 ? 7.644 13.923 1.633 1.00 75.88 95 ALA A C 1
ATOM 696 O O . ALA A 1 95 ? 7.068 13.197 2.446 1.00 75.88 95 ALA A O 1
ATOM 697 N N . ALA A 1 96 ? 7.078 15.032 1.147 1.00 75.88 96 ALA A N 1
ATOM 698 C CA . ALA A 1 96 ? 5.762 15.523 1.554 1.00 75.88 96 ALA A CA 1
ATOM 699 C C . ALA A 1 96 ? 4.626 14.538 1.233 1.00 75.88 96 ALA A C 1
ATOM 701 O O . ALA A 1 96 ? 3.680 14.433 2.015 1.00 75.88 96 ALA A O 1
ATOM 702 N N . ARG A 1 97 ? 4.737 13.773 0.134 1.00 78.12 97 ARG A N 1
ATOM 703 C CA . ARG A 1 97 ? 3.694 12.831 -0.307 1.00 78.12 97 ARG A CA 1
ATOM 704 C C . ARG A 1 97 ? 3.267 11.844 0.778 1.00 78.12 97 ARG A C 1
ATOM 706 O O . ARG A 1 97 ? 2.078 11.601 0.924 1.00 78.12 97 ARG A O 1
ATOM 713 N N . HIS A 1 98 ? 4.218 11.268 1.516 1.00 76.31 98 HIS A N 1
ATOM 714 C CA . HIS A 1 98 ? 3.926 10.285 2.569 1.00 76.31 98 HIS A CA 1
ATOM 715 C C . HIS A 1 98 ? 3.915 10.899 3.973 1.00 76.31 98 HIS A C 1
ATOM 717 O O . HIS A 1 98 ? 3.210 10.397 4.848 1.00 76.31 98 HIS A O 1
ATOM 723 N N . ALA A 1 99 ? 4.658 11.991 4.194 1.00 76.62 99 ALA A N 1
ATOM 724 C CA . ALA A 1 99 ? 4.699 12.677 5.485 1.00 76.62 99 ALA A CA 1
ATOM 725 C C . ALA A 1 99 ? 3.339 13.277 5.887 1.00 76.62 99 ALA A C 1
ATOM 727 O O . ALA A 1 99 ? 3.042 13.369 7.075 1.00 76.62 99 ALA A O 1
ATOM 728 N N . ASN A 1 100 ? 2.509 13.645 4.907 1.00 77.62 100 ASN A N 1
ATOM 729 C CA . ASN A 1 100 ? 1.203 14.269 5.140 1.00 77.62 100 ASN A CA 1
ATOM 730 C C . ASN A 1 100 ? 0.040 13.265 5.221 1.00 77.62 100 ASN A C 1
ATOM 732 O O . ASN A 1 100 ? -1.107 13.670 5.410 1.00 77.62 100 ASN A O 1
ATOM 736 N N . LEU A 1 101 ? 0.312 11.965 5.073 1.00 86.31 101 LEU A N 1
ATOM 737 C CA . LEU A 1 101 ? -0.716 10.932 5.168 1.00 86.31 101 LEU A CA 1
ATOM 738 C C . LEU A 1 101 ? -0.879 10.475 6.611 1.00 86.31 101 LEU A C 1
ATOM 740 O O . LEU A 1 101 ? 0.071 10.005 7.240 1.00 86.31 101 LEU A O 1
ATOM 744 N N . ILE A 1 102 ? -2.108 10.540 7.107 1.00 90.38 102 ILE A N 1
ATOM 745 C CA . ILE A 1 102 ? -2.475 9.909 8.366 1.00 90.38 102 ILE A CA 1
ATOM 746 C C . ILE A 1 102 ? -2.822 8.461 8.073 1.00 90.38 102 ILE A C 1
ATOM 748 O O . ILE A 1 102 ? -3.681 8.166 7.245 1.00 90.38 102 ILE A O 1
ATOM 752 N N . THR A 1 103 ? -2.135 7.549 8.752 1.00 91.81 103 THR A N 1
ATOM 753 C CA . THR A 1 103 ? -2.364 6.113 8.607 1.00 91.81 103 THR A CA 1
ATOM 754 C C . THR A 1 103 ? -3.193 5.593 9.766 1.00 91.81 103 THR A C 1
ATOM 756 O O . THR A 1 103 ? -2.734 5.513 10.912 1.00 91.81 103 THR A O 1
ATOM 759 N N . GLY A 1 104 ? -4.414 5.189 9.445 1.00 93.94 104 GLY A N 1
ATOM 760 C CA . GLY A 1 104 ? -5.259 4.433 10.339 1.00 93.94 104 GLY A CA 1
ATOM 761 C C . GLY A 1 104 ? -4.841 2.972 10.355 1.00 93.94 104 GLY A C 1
ATOM 762 O O . GLY A 1 104 ? -4.605 2.381 9.308 1.00 93.94 104 GLY A O 1
ATOM 763 N N . GLY A 1 105 ? -4.707 2.367 11.532 1.00 93.69 105 GLY A N 1
ATOM 764 C CA . GLY A 1 105 ? -4.349 0.955 11.615 1.00 93.69 105 GLY A CA 1
ATOM 765 C C . GLY A 1 105 ? -5.122 0.216 12.687 1.00 93.69 105 GLY A C 1
ATOM 766 O O . GLY A 1 105 ? -5.296 0.720 13.790 1.00 93.69 105 GLY A O 1
ATOM 767 N N . ARG A 1 106 ? -5.518 -1.015 12.379 1.00 95.75 106 ARG A N 1
ATOM 768 C CA . ARG A 1 106 ? -6.113 -1.960 13.320 1.00 95.75 106 ARG A CA 1
ATOM 769 C C . ARG A 1 106 ? -5.302 -3.246 13.338 1.00 95.75 106 ARG A C 1
ATOM 771 O O . ARG A 1 106 ? -4.776 -3.677 12.313 1.00 95.75 106 ARG A O 1
ATOM 778 N N . ARG A 1 107 ? -5.173 -3.858 14.516 1.00 95.62 107 ARG A N 1
ATOM 779 C CA . ARG A 1 107 ? -4.565 -5.186 14.649 1.00 95.62 107 ARG A CA 1
ATOM 780 C C . ARG A 1 107 ? -5.533 -6.254 14.157 1.00 95.62 107 ARG A C 1
ATOM 782 O O . ARG A 1 107 ? -6.657 -6.326 14.638 1.00 95.62 107 ARG A O 1
ATOM 789 N N . MET A 1 108 ? -5.068 -7.096 13.247 1.00 95.31 108 MET A N 1
ATOM 790 C CA . MET A 1 108 ? -5.829 -8.211 12.698 1.00 95.31 108 MET A CA 1
ATOM 791 C C . MET A 1 108 ? -4.890 -9.348 12.296 1.00 95.31 108 MET A C 1
ATOM 793 O O . MET A 1 108 ? -3.738 -9.127 11.916 1.00 95.31 108 MET A O 1
ATOM 797 N N . THR A 1 109 ? -5.376 -10.582 12.369 1.00 96.88 109 THR A N 1
ATOM 798 C CA . THR A 1 109 ? -4.615 -11.740 11.902 1.00 96.88 109 THR A CA 1
ATOM 799 C C . THR A 1 109 ? -4.539 -11.726 10.378 1.00 96.88 109 THR A C 1
ATOM 801 O O . THR A 1 109 ? -5.492 -11.372 9.688 1.00 96.88 109 THR A O 1
ATOM 804 N N . VAL A 1 110 ? -3.423 -12.177 9.808 1.00 96.38 110 VAL A N 1
ATOM 805 C CA . VAL A 1 110 ? -3.239 -12.191 8.346 1.00 96.38 110 VAL A CA 1
ATOM 806 C C . VAL A 1 110 ? -4.288 -13.001 7.575 1.00 96.38 110 VAL A C 1
ATOM 808 O O . VAL A 1 110 ? -4.451 -12.789 6.379 1.00 96.38 110 VAL A O 1
ATOM 811 N N . SER A 1 111 ? -5.001 -13.923 8.228 1.00 95.00 111 SER A N 1
ATOM 812 C CA . SER A 1 111 ? -6.086 -14.720 7.640 1.00 95.00 111 SER A CA 1
ATOM 813 C C . SER A 1 111 ? -7.459 -14.035 7.645 1.00 95.00 111 SER A C 1
ATOM 815 O O . SER A 1 111 ? -8.408 -14.615 7.122 1.00 95.00 111 SER A O 1
ATOM 817 N N . SER A 1 112 ? -7.588 -12.828 8.211 1.00 93.00 112 SER A N 1
ATOM 818 C CA . SER A 1 112 ? -8.862 -12.092 8.283 1.00 93.00 112 SER A CA 1
ATOM 819 C C . SER A 1 112 ? -9.426 -11.692 6.914 1.00 93.00 112 SER A C 1
ATOM 821 O O . SER A 1 112 ? -10.590 -11.334 6.810 1.00 93.00 112 SER A O 1
ATOM 823 N N . THR A 1 113 ? -8.650 -11.838 5.839 1.00 89.56 113 THR A N 1
ATOM 824 C CA . THR A 1 113 ? -9.070 -11.618 4.442 1.00 89.56 113 THR A CA 1
ATOM 825 C C . THR A 1 113 ? -10.282 -12.454 4.015 1.00 89.56 113 THR A C 1
ATOM 827 O O . THR A 1 113 ? -10.963 -12.096 3.060 1.00 89.56 113 THR A O 1
ATOM 830 N N . ALA A 1 114 ? -10.557 -13.574 4.693 1.00 85.81 114 ALA A N 1
ATOM 831 C CA . ALA A 1 114 ? -11.722 -14.415 4.423 1.00 85.81 114 ALA A CA 1
ATOM 832 C C . ALA A 1 114 ? -13.041 -13.826 4.959 1.00 85.81 114 ALA A C 1
ATOM 834 O O . ALA A 1 114 ? -14.111 -14.200 4.475 1.00 85.81 114 ALA A O 1
ATOM 835 N N . SER A 1 115 ? -12.958 -12.943 5.953 1.00 90.06 115 SER A N 1
ATOM 836 C CA . SER A 1 115 ? -14.081 -12.286 6.623 1.00 90.06 115 SER A CA 1
ATOM 837 C C . SER A 1 115 ? -13.618 -10.902 7.102 1.00 90.06 115 SER A C 1
ATOM 839 O O . SER A 1 115 ? -13.303 -10.752 8.289 1.00 90.06 115 SER A O 1
ATOM 841 N N . PRO A 1 116 ? -13.468 -9.935 6.178 1.00 92.88 116 PRO A N 1
ATOM 842 C CA . PRO A 1 116 ? -12.955 -8.614 6.510 1.00 92.88 116 PRO A CA 1
ATOM 843 C C . PRO A 1 116 ? -13.913 -7.872 7.444 1.00 92.88 116 PRO A C 1
ATOM 845 O O . PRO A 1 116 ? -15.130 -8.020 7.340 1.00 92.88 116 PRO A O 1
ATOM 848 N N . ASP A 1 117 ? -13.347 -7.104 8.372 1.00 95.25 117 ASP A N 1
ATOM 849 C CA . ASP A 1 117 ? -14.085 -6.077 9.099 1.00 95.25 117 ASP A CA 1
ATOM 850 C C . ASP A 1 117 ? -14.163 -4.792 8.260 1.00 95.25 117 ASP A C 1
ATOM 852 O O . ASP A 1 117 ? -13.606 -4.717 7.165 1.00 95.25 117 ASP A O 1
ATOM 856 N N . ASP A 1 118 ? -14.840 -3.779 8.788 1.00 95.56 118 ASP A N 1
ATOM 857 C CA . ASP A 1 118 ? -14.999 -2.463 8.165 1.00 95.56 118 ASP A CA 1
ATOM 858 C C . ASP A 1 118 ? -13.657 -1.830 7.756 1.00 95.56 118 ASP A C 1
ATOM 860 O O . ASP A 1 118 ? -13.489 -1.367 6.627 1.00 95.56 118 ASP A O 1
ATOM 864 N N . VAL A 1 119 ? -12.655 -1.889 8.640 1.00 96.94 119 VAL A N 1
ATOM 865 C CA . VAL A 1 119 ? -11.321 -1.341 8.366 1.00 96.94 119 VAL A CA 1
ATOM 866 C C . VAL A 1 119 ? -10.628 -2.092 7.232 1.00 96.94 119 VAL A C 1
ATOM 868 O O . VAL A 1 119 ? -10.044 -1.460 6.344 1.00 96.94 119 VAL A O 1
ATOM 871 N N . LEU A 1 120 ? -10.669 -3.428 7.231 1.00 97.06 120 LEU A N 1
ATOM 872 C CA . LEU A 1 120 ? -10.064 -4.216 6.160 1.00 97.06 120 LEU A CA 1
ATOM 873 C C . LEU A 1 120 ? -10.820 -4.055 4.834 1.00 97.06 120 LEU A C 1
ATOM 875 O O . LEU A 1 120 ? -10.177 -3.964 3.790 1.00 97.06 120 LEU A O 1
ATOM 879 N N . GLU A 1 121 ? -12.147 -3.972 4.861 1.00 97.06 121 GLU A N 1
ATOM 880 C CA . GLU A 1 121 ? -12.970 -3.745 3.673 1.00 97.06 121 GLU A CA 1
ATOM 881 C C . GLU A 1 121 ? -12.638 -2.395 3.025 1.00 97.06 121 GLU A C 1
ATOM 883 O O . GLU A 1 121 ? -12.282 -2.353 1.845 1.00 97.06 121 GLU A O 1
ATOM 888 N N . ALA A 1 122 ? -12.613 -1.308 3.806 1.00 97.44 122 ALA A N 1
ATOM 889 C CA . ALA A 1 122 ? -12.191 0.007 3.324 1.00 97.44 122 ALA A CA 1
ATOM 890 C C . ALA A 1 122 ? -10.761 -0.029 2.750 1.00 97.44 122 ALA A C 1
ATOM 892 O O . ALA A 1 122 ? -10.495 0.497 1.667 1.00 97.44 122 ALA A O 1
ATOM 893 N N . THR A 1 123 ? -9.843 -0.724 3.430 1.00 97.31 123 THR A N 1
ATOM 894 C CA . THR A 1 123 ? -8.457 -0.909 2.967 1.00 97.31 123 THR A CA 1
ATOM 895 C C . THR A 1 123 ? -8.392 -1.631 1.619 1.00 97.31 123 THR A C 1
ATOM 897 O O . THR A 1 123 ? -7.606 -1.255 0.748 1.00 97.31 123 THR A O 1
ATOM 900 N N . GLN A 1 124 ? -9.208 -2.669 1.431 1.00 97.38 124 GLN A N 1
ATOM 901 C CA . GLN A 1 124 ? -9.276 -3.439 0.191 1.00 97.38 124 GLN A CA 1
ATOM 902 C C . GLN A 1 124 ? -9.870 -2.613 -0.951 1.00 97.38 124 GLN A C 1
ATOM 904 O O . GLN A 1 124 ? -9.322 -2.629 -2.051 1.00 97.38 124 GLN A O 1
ATOM 909 N N . VAL A 1 125 ? -10.924 -1.835 -0.698 1.00 97.56 125 VAL A N 1
ATOM 910 C CA . VAL A 1 125 ? -11.507 -0.924 -1.697 1.00 97.56 125 VAL A CA 1
ATOM 911 C C . VAL A 1 125 ? -10.484 0.111 -2.166 1.00 97.56 125 VAL A C 1
ATOM 913 O O . VAL A 1 125 ? -10.291 0.287 -3.371 1.00 97.56 125 VAL A O 1
ATOM 916 N N . ILE A 1 126 ? -9.750 0.725 -1.236 1.00 96.31 126 ILE A N 1
ATOM 917 C CA . ILE A 1 126 ? -8.673 1.669 -1.562 1.00 96.31 126 ILE A CA 1
ATOM 918 C C . ILE A 1 126 ? -7.556 0.981 -2.364 1.00 96.31 126 ILE A C 1
ATOM 920 O O . ILE A 1 126 ? -7.059 1.549 -3.335 1.00 96.31 126 ILE A O 1
ATOM 924 N N . ALA A 1 127 ? -7.188 -0.260 -2.021 1.00 96.75 127 ALA A N 1
ATOM 925 C CA . ALA A 1 127 ? -6.186 -1.029 -2.764 1.00 96.75 127 ALA A CA 1
ATOM 926 C C . ALA A 1 127 ? -6.588 -1.286 -4.228 1.00 96.75 127 ALA A C 1
ATOM 928 O O . ALA A 1 127 ? -5.723 -1.314 -5.109 1.00 96.75 127 ALA A O 1
ATOM 929 N N . MET A 1 128 ? -7.886 -1.489 -4.477 1.00 96.69 128 MET A N 1
ATOM 930 C CA . MET A 1 128 ? -8.449 -1.742 -5.805 1.00 96.69 128 MET A CA 1
ATOM 931 C C . MET A 1 128 ? -8.522 -0.495 -6.682 1.00 96.69 128 MET A C 1
ATOM 933 O O . MET A 1 128 ? -8.471 -0.619 -7.907 1.00 96.69 128 MET A O 1
ATOM 937 N N . SER A 1 129 ? -8.622 0.689 -6.082 1.00 95.31 129 SER A N 1
ATOM 938 C CA . SER A 1 129 ? -8.769 1.936 -6.826 1.00 95.31 129 SER A CA 1
ATOM 939 C C . SER A 1 129 ? -7.502 2.304 -7.606 1.00 95.31 129 SER A C 1
ATOM 941 O O . SER A 1 129 ? -6.374 2.167 -7.119 1.00 95.31 129 SER A O 1
ATOM 943 N N . SER A 1 130 ? -7.680 2.810 -8.827 1.00 91.88 130 SER A N 1
ATOM 944 C CA . SER A 1 130 ? -6.602 3.415 -9.618 1.00 91.88 130 SER A CA 1
ATOM 945 C C . SER A 1 130 ? -6.347 4.881 -9.258 1.00 91.88 130 SER A C 1
ATOM 947 O O . SER A 1 130 ? -5.318 5.430 -9.638 1.00 91.88 130 SER A O 1
ATOM 949 N N . GLY A 1 131 ? -7.283 5.526 -8.560 1.00 89.06 131 GLY A N 1
ATOM 950 C CA . GLY A 1 131 ? -7.234 6.948 -8.220 1.00 89.06 131 GLY A CA 1
ATOM 951 C C . GLY A 1 131 ? -7.647 7.215 -6.780 1.00 89.06 131 GLY A C 1
ATOM 952 O O . GLY A 1 131 ? -7.966 6.283 -6.038 1.00 89.06 131 GLY A O 1
ATOM 953 N N . SER A 1 132 ? -7.609 8.490 -6.397 1.00 90.12 132 SER A N 1
ATOM 954 C CA . SER A 1 132 ? -7.928 8.915 -5.038 1.00 90.12 132 SER A CA 1
ATOM 955 C C . SER A 1 132 ? -9.356 8.537 -4.634 1.00 90.12 132 SER A C 1
ATOM 957 O O . SER A 1 132 ? -10.262 8.587 -5.467 1.00 90.12 132 SER A O 1
ATOM 959 N N . VAL A 1 133 ? -9.549 8.154 -3.371 1.00 91.31 133 VAL A N 1
ATOM 960 C CA . VAL A 1 133 ? -10.854 7.764 -2.817 1.00 91.31 133 VAL A CA 1
ATOM 961 C C . VAL A 1 133 ? -11.060 8.421 -1.462 1.00 91.31 133 VAL A C 1
ATOM 963 O O . VAL A 1 133 ? -10.197 8.305 -0.592 1.00 91.31 133 VAL A O 1
ATOM 966 N N . ASP A 1 134 ? -12.205 9.071 -1.268 1.00 92.69 134 ASP A N 1
ATOM 967 C CA . ASP A 1 134 ? -12.548 9.671 0.020 1.00 92.69 134 ASP A CA 1
ATOM 968 C C . ASP A 1 134 ? -12.885 8.592 1.051 1.00 92.69 134 ASP A C 1
ATOM 970 O O . ASP A 1 134 ? -13.707 7.698 0.808 1.00 92.69 134 ASP A O 1
ATOM 974 N N . VAL A 1 135 ? -12.225 8.686 2.202 1.00 94.56 135 VAL A N 1
ATOM 975 C CA . VAL A 1 135 ? -12.363 7.757 3.321 1.00 94.56 135 VAL A CA 1
ATOM 976 C C . VAL A 1 135 ? -12.566 8.534 4.614 1.00 94.56 135 VAL A C 1
ATOM 978 O O . VAL A 1 135 ? -11.912 9.551 4.859 1.00 94.56 135 VAL A O 1
ATOM 981 N N . GLU A 1 136 ? -13.458 8.021 5.448 1.00 95.31 136 GLU A N 1
ATOM 982 C CA . GLU A 1 136 ? -13.686 8.484 6.810 1.00 95.31 136 GLU A CA 1
ATOM 983 C C . GLU A 1 136 ? -13.055 7.504 7.794 1.00 95.31 136 GLU A C 1
ATOM 985 O O . GLU A 1 136 ? -13.113 6.287 7.598 1.00 95.31 136 GLU A O 1
ATOM 990 N N . MET A 1 137 ? -12.413 8.030 8.836 1.00 96.00 137 MET A N 1
ATOM 991 C CA . MET A 1 137 ? -11.785 7.239 9.890 1.00 96.00 137 MET A CA 1
ATOM 992 C C . MET A 1 137 ? -12.060 7.829 11.271 1.00 96.00 137 MET A C 1
ATOM 994 O O . MET A 1 137 ? -11.739 8.992 11.527 1.00 96.00 137 MET A O 1
ATOM 998 N N . ASP A 1 138 ? -12.527 6.969 12.175 1.00 95.62 138 ASP A N 1
ATOM 999 C CA . ASP A 1 138 ? -12.709 7.268 13.595 1.00 95.62 138 ASP A CA 1
ATOM 1000 C C . ASP A 1 138 ? -11.555 6.661 14.395 1.00 95.62 138 ASP A C 1
ATOM 1002 O O . ASP A 1 138 ? -11.337 5.442 14.371 1.00 95.62 138 ASP A O 1
ATOM 1006 N N . PHE A 1 139 ? -10.806 7.483 15.126 1.00 95.75 139 PHE A N 1
ATOM 1007 C CA . PHE A 1 139 ? -9.658 7.024 15.904 1.00 95.75 139 PHE A CA 1
ATOM 1008 C C . PHE A 1 139 ? -10.028 6.721 17.356 1.00 95.75 139 PHE A C 1
ATOM 1010 O O . PHE A 1 139 ? -10.792 7.436 17.996 1.00 95.75 139 PHE A O 1
ATOM 1017 N N . GLU A 1 140 ? -9.413 5.681 17.924 1.00 94.44 140 GLU A N 1
ATOM 1018 C CA . GLU A 1 140 ? -9.585 5.320 19.340 1.00 94.44 140 GLU A CA 1
ATOM 1019 C C . GLU A 1 140 ? -9.096 6.438 20.268 1.00 94.44 140 GLU A C 1
ATOM 1021 O O . GLU A 1 140 ? -9.653 6.682 21.340 1.00 94.44 140 GLU A O 1
ATOM 1026 N N . ARG A 1 141 ? -8.024 7.118 19.857 1.00 92.88 141 ARG A N 1
ATOM 1027 C CA . ARG A 1 141 ? -7.452 8.268 20.551 1.00 92.88 141 ARG A CA 1
ATOM 1028 C C . ARG A 1 141 ? -7.074 9.338 19.531 1.00 92.88 141 ARG A C 1
ATOM 1030 O O . ARG A 1 141 ? -6.559 8.976 18.473 1.00 92.88 141 ARG A O 1
ATOM 1037 N N . PRO A 1 142 ? -7.242 10.628 19.869 1.00 90.56 142 PRO A N 1
ATOM 1038 C CA . PRO A 1 142 ? -6.824 11.714 18.996 1.00 90.56 142 PRO A CA 1
ATOM 1039 C C . PRO A 1 142 ? -5.346 11.610 18.595 1.00 90.56 142 PRO A C 1
ATOM 1041 O O . PRO A 1 142 ? -4.473 11.415 19.448 1.00 90.56 142 PRO A O 1
ATOM 1044 N N . ILE A 1 143 ? -5.073 11.731 17.296 1.00 87.69 143 ILE A N 1
ATOM 1045 C CA . ILE A 1 143 ? -3.730 11.656 16.721 1.00 87.69 143 ILE A CA 1
ATOM 1046 C C . ILE A 1 143 ? -3.106 13.053 16.702 1.00 87.69 143 ILE A C 1
ATOM 1048 O O . ILE A 1 143 ? -3.703 13.966 16.130 1.00 87.69 143 ILE A O 1
ATOM 1052 N N . PRO A 1 144 ? -1.889 13.235 17.243 1.00 83.56 144 PRO A N 1
ATOM 1053 C CA . PRO A 1 144 ? -1.158 14.484 17.092 1.00 83.56 144 PRO A CA 1
ATOM 1054 C C . PRO A 1 144 ? -0.651 14.657 15.648 1.00 83.56 144 PRO A C 1
ATOM 1056 O O . PRO A 1 144 ? 0.118 13.839 15.140 1.00 83.56 144 PRO A O 1
ATOM 1059 N N . ILE A 1 145 ? -1.055 15.752 15.011 1.00 78.56 145 ILE A N 1
ATOM 1060 C CA . ILE A 1 145 ? -0.606 16.239 13.700 1.00 78.56 145 ILE A CA 1
ATOM 1061 C C . ILE A 1 145 ? 0.313 17.448 13.917 1.00 78.56 145 ILE A C 1
ATOM 1063 O O . ILE A 1 145 ? 0.226 18.120 14.942 1.00 78.56 145 ILE A O 1
ATOM 1067 N N . GLY A 1 146 ? 1.222 17.714 12.977 1.00 66.50 146 GLY A N 1
ATOM 1068 C CA . GLY A 1 146 ? 2.196 18.810 13.085 1.00 66.50 146 GLY A CA 1
ATOM 1069 C C . GLY A 1 146 ? 3.420 18.462 13.931 1.00 66.50 146 GLY A C 1
ATOM 1070 O O . GLY A 1 146 ? 4.274 19.305 14.184 1.00 66.50 146 GLY A O 1
ATOM 1071 N N . GLY A 1 147 ? 3.532 17.201 14.360 1.00 65.56 147 GLY A N 1
ATOM 1072 C CA . GLY A 1 147 ? 4.762 16.653 14.918 1.00 65.56 147 GLY A CA 1
ATOM 1073 C C . GLY A 1 147 ? 5.794 16.327 13.836 1.00 65.56 147 GLY A C 1
ATOM 1074 O O . GLY A 1 147 ? 5.475 16.195 12.656 1.00 65.56 147 GLY A O 1
ATOM 1075 N N . ASN A 1 148 ? 7.046 16.139 14.255 1.00 63.81 148 ASN A N 1
ATOM 1076 C CA . ASN A 1 148 ? 8.106 15.681 13.358 1.00 63.81 148 ASN A CA 1
ATOM 1077 C C . ASN A 1 148 ? 7.728 14.318 12.746 1.00 63.81 148 ASN A C 1
ATOM 1079 O O . ASN A 1 148 ? 7.453 13.390 13.516 1.00 63.81 148 ASN A O 1
ATOM 1083 N N . PRO A 1 149 ? 7.770 14.150 11.409 1.00 66.12 149 PRO A N 1
ATOM 1084 C CA . PRO A 1 149 ? 7.497 12.860 10.800 1.00 66.12 149 PRO A CA 1
ATOM 1085 C C . PRO A 1 149 ? 8.497 11.820 11.291 1.00 66.12 149 PRO A C 1
ATOM 1087 O O . PRO A 1 149 ? 9.661 12.112 11.609 1.00 66.12 149 PRO A O 1
ATOM 1090 N N . THR A 1 150 ? 8.019 10.585 11.365 1.00 66.31 150 THR A N 1
ATOM 1091 C CA . THR A 1 150 ? 8.862 9.464 11.765 1.00 66.31 150 THR A CA 1
ATOM 1092 C C . THR A 1 150 ? 9.643 8.978 10.554 1.00 66.31 150 THR A C 1
ATOM 1094 O O . THR A 1 150 ? 9.109 8.872 9.455 1.00 66.31 150 THR A O 1
ATOM 1097 N N . PHE A 1 151 ? 10.929 8.697 10.737 1.00 64.81 151 PHE A N 1
ATOM 1098 C CA . PHE A 1 151 ? 11.769 8.118 9.692 1.00 64.81 151 PHE A CA 1
ATOM 1099 C C . PHE A 1 151 ? 11.988 6.636 10.029 1.00 64.81 151 PHE A C 1
ATOM 1101 O O . PHE A 1 151 ? 12.468 6.328 11.120 1.00 64.81 151 PHE A O 1
ATOM 1108 N N . ASP A 1 152 ? 11.632 5.708 9.129 1.00 59.50 152 ASP A N 1
ATOM 1109 C CA . ASP A 1 152 ? 12.021 4.288 9.271 1.00 59.50 152 ASP A CA 1
ATOM 1110 C C . ASP A 1 152 ? 13.515 4.116 8.919 1.00 59.50 152 ASP A C 1
ATOM 1112 O O . ASP A 1 152 ? 14.154 4.972 8.313 1.00 59.50 152 ASP A O 1
ATOM 1116 N N . SER A 1 153 ? 14.060 2.946 9.231 1.00 50.47 153 SER A N 1
ATOM 1117 C CA . SER A 1 153 ? 15.334 2.390 8.772 1.00 50.47 153 SER A CA 1
ATOM 1118 C C . SER A 1 153 ? 15.609 2.521 7.265 1.00 50.47 153 SER A C 1
ATOM 1120 O O . SER A 1 153 ? 16.765 2.393 6.875 1.00 50.47 153 SER A O 1
ATOM 1122 N N . MET A 1 154 ? 14.605 2.765 6.412 1.00 56.62 154 MET A N 1
ATOM 1123 C CA . MET A 1 154 ? 14.757 3.045 4.969 1.00 56.62 154 MET A CA 1
ATOM 1124 C C . MET A 1 154 ? 14.536 4.525 4.598 1.00 56.62 154 MET A C 1
ATOM 1126 O O . MET A 1 154 ? 14.514 4.866 3.419 1.00 56.62 154 MET A O 1
ATOM 1130 N N . SER A 1 155 ? 14.453 5.416 5.591 1.00 60.00 155 SER A N 1
ATOM 1131 C CA . SER A 1 155 ? 14.488 6.886 5.472 1.00 60.00 155 SER A CA 1
ATOM 1132 C C . SER A 1 155 ? 13.314 7.571 4.754 1.00 60.00 155 SER A C 1
ATOM 1134 O O . SER A 1 155 ? 13.366 8.781 4.549 1.00 60.00 155 SER A O 1
ATOM 1136 N N . THR A 1 156 ? 12.223 6.866 4.438 1.00 67.69 156 THR A N 1
ATOM 1137 C CA . THR A 1 156 ? 10.978 7.519 4.001 1.00 67.69 156 THR A CA 1
ATOM 1138 C C . THR A 1 156 ? 10.271 8.151 5.202 1.00 67.69 156 THR A C 1
ATOM 1140 O O . THR A 1 156 ? 10.025 7.434 6.180 1.00 67.69 156 THR A O 1
ATOM 1143 N N . PRO A 1 157 ? 9.936 9.451 5.158 1.00 73.19 157 PRO A N 1
ATOM 1144 C CA . PRO A 1 157 ? 9.133 10.069 6.200 1.00 73.19 157 PRO A CA 1
ATOM 1145 C C . PRO A 1 157 ? 7.722 9.484 6.161 1.00 73.19 157 PRO A C 1
ATOM 1147 O O . PRO A 1 157 ? 7.061 9.475 5.123 1.00 73.19 157 PRO A O 1
ATOM 1150 N N . LEU A 1 158 ? 7.284 8.969 7.301 1.00 78.31 158 LEU A N 1
ATOM 1151 C CA . LEU A 1 158 ? 5.931 8.493 7.524 1.00 78.31 158 LEU A CA 1
ATOM 1152 C C . LEU A 1 158 ? 5.171 9.558 8.304 1.00 78.31 158 LEU A C 1
ATOM 1154 O O . LEU A 1 158 ? 5.684 10.099 9.295 1.00 78.31 158 LEU A O 1
ATOM 1158 N N . GLY A 1 159 ? 3.955 9.835 7.847 1.00 81.19 159 GLY A N 1
ATOM 1159 C CA . GLY A 1 159 ? 3.034 10.697 8.561 1.00 81.19 159 GLY A CA 1
ATOM 1160 C C . GLY A 1 159 ? 2.506 10.075 9.858 1.00 81.19 159 GLY A C 1
ATOM 1161 O O . GLY A 1 159 ? 2.911 8.974 10.255 1.00 81.19 159 GLY A O 1
ATOM 1162 N N . PRO A 1 160 ? 1.624 10.801 10.559 1.00 87.19 160 PRO A N 1
ATOM 1163 C CA . PRO A 1 160 ? 1.040 10.350 11.814 1.00 87.19 160 PRO A CA 1
ATOM 1164 C C . PRO A 1 160 ? 0.279 9.026 11.662 1.00 87.19 160 PRO A C 1
ATOM 1166 O O . PRO A 1 160 ? -0.271 8.713 10.607 1.00 87.19 160 PRO A O 1
ATOM 1169 N N . SER A 1 161 ? 0.204 8.245 12.739 1.00 89.69 161 SER A N 1
ATOM 1170 C CA . SER A 1 161 ? -0.558 6.993 12.749 1.00 89.69 161 SER A CA 1
ATOM 1171 C C . SER A 1 161 ? -1.309 6.803 14.059 1.00 89.69 161 SER A C 1
ATOM 1173 O O . SER A 1 161 ? -0.760 7.110 15.118 1.00 89.69 161 SER A O 1
ATOM 1175 N N . GLY A 1 162 ? -2.510 6.230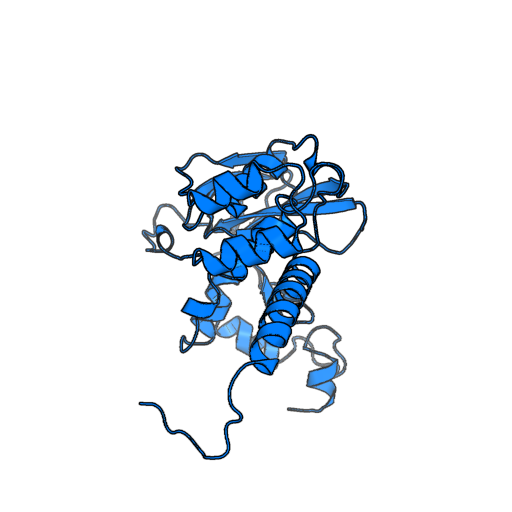 13.999 1.00 92.00 162 GLY A N 1
ATOM 1176 C CA . GLY A 1 162 ? -3.344 5.968 15.176 1.00 92.00 162 GLY A CA 1
ATOM 1177 C C . GLY A 1 162 ? -4.241 4.749 15.006 1.00 92.00 162 GLY A C 1
ATOM 1178 O O . GLY A 1 162 ? -4.367 4.201 13.905 1.00 92.00 162 GLY A O 1
ATOM 1179 N N . ASP A 1 163 ? -4.708 4.210 16.134 1.00 95.06 163 ASP A N 1
ATOM 1180 C CA . ASP A 1 163 ? -5.583 3.034 16.154 1.00 95.06 163 ASP A CA 1
ATOM 1181 C C . ASP A 1 163 ? -6.995 3.438 15.738 1.00 95.06 163 ASP A C 1
ATOM 1183 O O . ASP A 1 163 ? -7.504 4.453 16.209 1.00 95.06 163 ASP A O 1
ATOM 1187 N N . VAL A 1 164 ? -7.602 2.668 14.835 1.00 95.56 164 VAL A N 1
ATOM 1188 C CA . VAL A 1 164 ? -8.893 3.004 14.216 1.00 95.56 164 VAL A CA 1
ATOM 1189 C C . VAL A 1 164 ? -10.022 2.134 14.765 1.00 95.56 164 VAL A C 1
ATOM 1191 O O . VAL A 1 164 ? -9.927 0.900 14.793 1.00 95.56 164 VAL A O 1
ATOM 1194 N N . LEU A 1 165 ? -11.115 2.788 15.158 1.00 95.12 165 LEU A N 1
ATOM 1195 C CA . LEU A 1 165 ? -12.382 2.190 15.584 1.00 95.12 165 LEU A CA 1
ATOM 1196 C C . LEU A 1 165 ? -13.342 1.938 14.421 1.00 95.12 165 LEU A C 1
ATOM 1198 O O . LEU A 1 165 ? -14.116 0.985 14.492 1.00 95.12 165 LEU A O 1
ATOM 1202 N N . ARG A 1 166 ? -13.260 2.731 13.354 1.00 95.69 166 ARG A N 1
ATOM 1203 C CA . ARG A 1 166 ? -14.020 2.515 12.123 1.00 95.69 166 ARG A CA 1
ATOM 1204 C C . ARG A 1 166 ? -13.332 3.167 10.938 1.00 95.69 166 ARG A C 1
ATOM 1206 O O . ARG A 1 166 ? -12.765 4.244 11.092 1.00 95.69 166 ARG A O 1
ATOM 1213 N N . ALA A 1 167 ? -13.389 2.525 9.776 1.00 96.69 167 ALA A N 1
ATOM 1214 C CA . ALA A 1 167 ? -13.054 3.175 8.515 1.00 96.69 167 ALA A CA 1
ATOM 1215 C C . ALA A 1 167 ? -14.110 2.856 7.460 1.00 96.69 167 ALA A C 1
ATOM 1217 O O . ALA A 1 167 ? -14.559 1.716 7.363 1.00 96.69 167 ALA A O 1
ATOM 1218 N N . GLU A 1 168 ? -14.486 3.852 6.666 1.00 96.69 168 GLU A N 1
ATOM 1219 C CA . GLU A 1 168 ? -15.493 3.706 5.620 1.00 96.69 168 GLU A CA 1
ATOM 1220 C C . GLU A 1 168 ? -15.092 4.488 4.374 1.00 96.69 168 GLU A C 1
ATOM 1222 O O . GLU A 1 168 ? -14.669 5.639 4.447 1.00 96.69 168 GLU A O 1
ATOM 1227 N N . VAL A 1 169 ? -15.230 3.852 3.212 1.00 96.12 169 VAL A N 1
ATOM 1228 C CA . VAL A 1 169 ? -15.081 4.529 1.925 1.00 96.12 169 VAL A CA 1
ATOM 1229 C C . VAL A 1 169 ? -16.396 5.224 1.594 1.00 96.12 169 VAL A C 1
ATOM 1231 O O . VAL A 1 169 ? -17.392 4.562 1.314 1.00 96.12 169 VAL A O 1
ATOM 1234 N N . VAL A 1 170 ? -16.380 6.554 1.604 1.00 93.44 170 VAL A N 1
ATOM 1235 C CA . VAL A 1 170 ? -17.551 7.398 1.315 1.00 93.44 170 VAL A CA 1
ATOM 1236 C C . VAL A 1 170 ? -17.546 7.940 -0.119 1.00 93.44 170 VAL A C 1
ATOM 1238 O O . VAL A 1 170 ? -18.585 8.346 -0.639 1.00 93.44 170 VAL A O 1
ATOM 1241 N N . GLY A 1 171 ? -16.385 7.920 -0.783 1.00 84.75 171 GLY A N 1
ATOM 1242 C CA . GLY A 1 171 ? -16.207 8.359 -2.167 1.00 84.75 171 GLY A CA 1
ATOM 1243 C C . GLY A 1 171 ? -16.338 7.245 -3.214 1.00 84.75 171 GLY A C 1
ATOM 1244 O O . GLY A 1 171 ? -16.393 6.053 -2.915 1.00 84.75 171 GLY A O 1
ATOM 1245 N N . HIS A 1 172 ? -16.340 7.634 -4.493 1.00 90.06 172 HIS A N 1
ATOM 1246 C CA . HIS A 1 172 ? -16.328 6.678 -5.602 1.00 90.06 172 HIS A CA 1
ATOM 1247 C C . HIS A 1 172 ? -14.923 6.099 -5.829 1.00 90.06 172 HIS A C 1
ATOM 1249 O O . HIS A 1 172 ? -14.006 6.818 -6.221 1.00 90.06 172 HIS A O 1
ATOM 1255 N N . ALA A 1 173 ? -14.772 4.784 -5.662 1.00 93.12 173 ALA A N 1
ATOM 1256 C CA . ALA A 1 173 ? -13.557 4.070 -6.039 1.00 93.12 173 ALA A CA 1
ATOM 1257 C C . ALA A 1 173 ? -13.574 3.696 -7.530 1.00 93.12 173 ALA A C 1
ATOM 1259 O O . ALA A 1 173 ? -14.395 2.890 -7.973 1.00 93.12 173 ALA A O 1
ATOM 1260 N N . ASN A 1 174 ? -12.633 4.242 -8.304 1.00 93.31 174 ASN A N 1
ATOM 1261 C CA . ASN A 1 174 ? -12.458 3.865 -9.704 1.00 93.31 174 ASN A CA 1
ATOM 1262 C C . ASN A 1 174 ? -11.638 2.571 -9.795 1.00 93.31 174 ASN A C 1
ATOM 1264 O O . ASN A 1 174 ? -10.409 2.597 -9.715 1.00 93.31 174 ASN A O 1
ATOM 1268 N N . ILE A 1 175 ? -12.319 1.436 -9.946 1.00 96.50 175 ILE A N 1
ATOM 1269 C CA . ILE A 1 175 ? -11.690 0.113 -10.009 1.00 96.50 175 ILE A CA 1
ATOM 1270 C C . ILE A 1 175 ? -11.551 -0.316 -11.478 1.00 96.50 175 ILE A C 1
ATOM 1272 O O . ILE A 1 175 ? -12.562 -0.499 -12.166 1.00 96.50 175 ILE A O 1
ATOM 1276 N N . PRO A 1 176 ? -10.322 -0.532 -11.992 1.00 96.62 176 PRO A N 1
ATOM 1277 C CA . PRO A 1 176 ? -10.134 -1.054 -13.339 1.00 96.62 176 PRO A CA 1
ATOM 1278 C C . PRO A 1 176 ? -10.821 -2.413 -13.514 1.00 96.62 176 PRO A C 1
ATOM 1280 O O . PRO A 1 176 ? -10.657 -3.310 -12.691 1.00 96.62 176 PRO A O 1
ATOM 1283 N N . ARG A 1 177 ? -11.519 -2.623 -14.639 1.00 97.44 177 ARG A N 1
ATOM 1284 C CA . ARG A 1 177 ? -12.255 -3.879 -14.910 1.00 97.44 177 ARG A CA 1
ATOM 1285 C C . ARG A 1 177 ? -11.399 -5.136 -14.751 1.00 97.44 177 ARG A C 1
ATOM 1287 O O . ARG A 1 177 ? -11.890 -6.171 -14.313 1.00 97.44 177 ARG A O 1
ATOM 1294 N N . LYS A 1 178 ? -10.116 -5.059 -15.123 1.00 97.75 178 LYS A N 1
ATOM 1295 C CA . LYS A 1 178 ? -9.196 -6.192 -14.981 1.00 97.75 178 LYS A CA 1
ATOM 1296 C C . LYS A 1 178 ? -8.879 -6.500 -13.517 1.00 97.75 178 LYS A C 1
ATOM 1298 O O . LYS A 1 178 ? -8.780 -7.671 -13.174 1.00 97.75 178 LYS A O 1
ATOM 1303 N N . VAL A 1 179 ? -8.754 -5.473 -12.675 1.00 97.88 179 VAL A N 1
ATOM 1304 C CA . VAL A 1 179 ? -8.552 -5.626 -11.228 1.00 97.88 179 VAL A CA 1
ATOM 1305 C C . VAL A 1 179 ? -9.753 -6.342 -10.619 1.00 97.88 179 VAL A C 1
ATOM 1307 O O . VAL A 1 179 ? -9.573 -7.386 -10.000 1.00 97.88 179 VAL A O 1
ATOM 1310 N N . ASP A 1 180 ? -10.964 -5.855 -10.892 1.00 97.50 180 ASP A N 1
ATOM 1311 C CA . ASP A 1 180 ? -12.212 -6.475 -10.425 1.00 97.50 180 ASP A CA 1
ATOM 1312 C C . ASP A 1 180 ? -12.323 -7.951 -10.863 1.00 97.50 180 ASP A C 1
ATOM 1314 O O . ASP A 1 180 ? -12.502 -8.854 -10.045 1.00 97.50 180 ASP A O 1
ATOM 1318 N N . SER A 1 181 ? -12.071 -8.223 -12.149 1.00 97.75 181 SER A N 1
ATOM 1319 C CA . SER A 1 181 ? -12.076 -9.583 -12.702 1.00 97.75 181 SER A CA 1
ATOM 1320 C C . SER A 1 181 ? -11.066 -10.523 -12.032 1.00 97.75 181 SER A C 1
ATOM 1322 O O . SER A 1 181 ? -11.404 -11.673 -11.761 1.00 97.75 181 SER A O 1
ATOM 1324 N N . VAL A 1 182 ? -9.835 -10.068 -11.780 1.00 97.75 182 VAL A N 1
ATOM 1325 C CA . VAL A 1 182 ? -8.772 -10.888 -11.169 1.00 97.75 182 VAL A CA 1
ATOM 1326 C C . VAL A 1 182 ? -9.071 -11.175 -9.697 1.00 97.75 182 VAL A C 1
ATOM 1328 O O . VAL A 1 182 ? -8.826 -12.281 -9.217 1.00 97.75 182 VAL A O 1
ATOM 1331 N N . ILE A 1 183 ? -9.6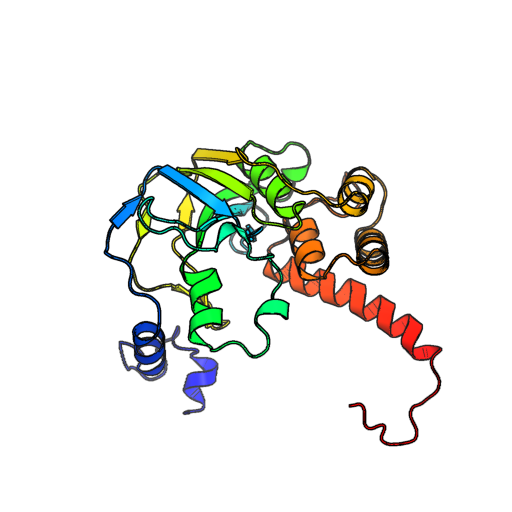27 -10.204 -8.974 1.00 96.00 183 ILE A N 1
ATOM 1332 C CA . ILE A 1 183 ? -9.977 -10.352 -7.554 1.00 96.00 183 ILE A CA 1
ATOM 1333 C C . ILE A 1 183 ? -11.161 -11.295 -7.374 1.00 96.00 183 ILE A C 1
ATOM 1335 O O . ILE A 1 183 ? -11.166 -12.096 -6.426 1.00 96.00 183 ILE A O 1
ATOM 1339 N N . GLY A 1 184 ? -12.125 -11.229 -8.295 1.00 95.06 184 GLY A N 1
ATOM 1340 C CA . GLY A 1 184 ? -13.237 -12.166 -8.383 1.00 95.06 184 GLY A CA 1
ATOM 1341 C C . GLY A 1 184 ? -12.784 -13.611 -8.586 1.00 95.06 184 GLY A C 1
ATOM 1342 O O . GLY A 1 184 ? -13.507 -14.524 -8.181 1.00 95.06 184 GLY A O 1
ATOM 1343 N N . GLU A 1 185 ? -11.577 -13.837 -9.126 1.00 96.31 185 GLU A N 1
ATOM 1344 C CA . GLU A 1 185 ? -11.102 -15.189 -9.376 1.00 96.31 185 GLU A CA 1
ATOM 1345 C C . GLU A 1 185 ? -10.517 -15.899 -8.158 1.00 96.31 185 GLU A C 1
ATOM 1347 O O . GLU A 1 185 ? -9.544 -15.478 -7.528 1.00 96.31 185 GLU A O 1
ATOM 1352 N N . THR A 1 186 ? -11.112 -17.042 -7.822 1.00 94.44 186 THR A N 1
ATOM 1353 C CA . THR A 1 186 ? -10.881 -17.685 -6.520 1.00 94.44 186 THR A CA 1
ATOM 1354 C C . THR A 1 186 ? -9.796 -18.754 -6.532 1.00 94.44 186 THR A C 1
ATOM 1356 O O . THR A 1 186 ? -9.294 -19.101 -5.457 1.00 94.44 186 THR A O 1
ATOM 1359 N N . ASP A 1 187 ? -9.395 -19.248 -7.708 1.00 96.50 187 ASP A N 1
ATOM 1360 C CA . ASP A 1 187 ? -8.356 -20.279 -7.853 1.00 96.50 187 ASP A CA 1
ATOM 1361 C C . ASP A 1 187 ? -7.104 -19.816 -8.624 1.00 96.50 187 ASP A C 1
ATOM 1363 O O . ASP A 1 187 ? -6.203 -20.614 -8.887 1.00 96.50 187 ASP A O 1
ATOM 1367 N N . LEU A 1 188 ? -6.994 -18.514 -8.905 1.00 96.88 188 LEU A N 1
ATOM 1368 C CA . LEU A 1 188 ? -5.855 -17.925 -9.607 1.00 96.88 188 LEU A CA 1
ATOM 1369 C C . LEU A 1 188 ? -4.640 -17.757 -8.667 1.00 96.88 188 LEU A C 1
ATOM 1371 O O . LEU A 1 188 ? -4.754 -17.111 -7.619 1.00 96.88 188 LEU A O 1
ATOM 1375 N N . PRO A 1 189 ? -3.460 -18.330 -8.978 1.00 97.38 189 PRO A N 1
ATOM 1376 C CA . PRO A 1 189 ? -2.227 -18.072 -8.235 1.00 97.38 189 PRO A CA 1
ATOM 1377 C C . PRO A 1 189 ? -1.814 -16.595 -8.288 1.00 97.38 189 PRO A C 1
ATOM 1379 O O . PRO A 1 189 ? -1.986 -15.932 -9.305 1.00 97.38 189 PRO A O 1
ATOM 1382 N N . ALA A 1 190 ? -1.205 -16.082 -7.212 1.00 97.31 190 ALA A N 1
ATOM 1383 C CA . ALA A 1 190 ? -0.817 -14.669 -7.128 1.00 97.31 190 ALA A CA 1
ATOM 1384 C C . ALA A 1 190 ? 0.178 -14.255 -8.231 1.00 97.31 190 ALA A C 1
ATOM 1386 O O . ALA A 1 190 ? 0.072 -13.155 -8.761 1.00 97.31 190 ALA A O 1
ATOM 1387 N N . SER A 1 191 ? 1.086 -15.153 -8.627 1.00 96.81 191 SER A N 1
ATOM 1388 C CA . SER A 1 191 ? 2.054 -14.920 -9.706 1.00 96.81 191 SER A CA 1
ATOM 1389 C C . SER A 1 191 ? 1.406 -14.801 -11.084 1.00 96.81 191 SER A C 1
ATOM 1391 O O . SER A 1 191 ? 1.835 -13.991 -11.902 1.00 96.81 191 SER A O 1
ATOM 1393 N N . GLU A 1 192 ? 0.366 -15.594 -11.347 1.00 97.25 192 GLU A N 1
ATOM 1394 C CA . GLU A 1 192 ? -0.399 -15.516 -12.596 1.00 97.25 192 GLU A CA 1
ATOM 1395 C C . GLU A 1 192 ? -1.273 -14.262 -12.605 1.00 97.25 192 GLU A C 1
ATOM 1397 O O . GLU A 1 192 ? -1.237 -13.507 -13.574 1.00 97.25 192 GLU A O 1
ATOM 1402 N N . ALA A 1 193 ? -1.950 -13.973 -11.487 1.00 97.50 193 ALA A N 1
ATOM 1403 C CA . ALA A 1 193 ? -2.712 -12.743 -11.290 1.00 97.50 193 ALA A CA 1
ATOM 1404 C C . ALA A 1 193 ? -1.860 -11.488 -11.530 1.00 97.50 193 ALA A C 1
ATOM 1406 O O . ALA A 1 193 ? -2.273 -10.604 -12.277 1.00 97.50 193 ALA A O 1
ATOM 1407 N N . ALA A 1 194 ? -0.657 -11.424 -10.947 1.00 97.75 194 ALA A N 1
ATOM 1408 C CA . ALA A 1 194 ? 0.276 -10.320 -11.156 1.00 97.75 194 ALA A CA 1
ATOM 1409 C C . ALA A 1 194 ? 0.637 -10.163 -12.642 1.00 97.75 194 ALA A C 1
ATOM 1411 O O . ALA A 1 194 ? 0.521 -9.069 -13.185 1.00 97.75 194 ALA A O 1
ATOM 1412 N N . GLY A 1 195 ? 0.979 -11.260 -13.327 1.00 96.75 195 GLY A N 1
ATOM 1413 C CA . GLY A 1 195 ? 1.277 -11.230 -14.761 1.00 96.75 195 GLY A CA 1
ATOM 1414 C C . GLY A 1 195 ? 0.095 -10.768 -15.622 1.00 96.75 195 GLY A C 1
ATOM 1415 O O . GLY A 1 195 ? 0.278 -9.976 -16.543 1.00 96.75 195 GLY A O 1
ATOM 1416 N N . GLU A 1 196 ? -1.125 -11.221 -15.327 1.00 97.44 196 GLU A N 1
ATOM 1417 C CA . GLU A 1 196 ? -2.333 -10.788 -16.038 1.00 97.44 196 GLU A CA 1
ATOM 1418 C C . GLU A 1 196 ? -2.650 -9.302 -15.841 1.00 97.44 196 GLU A C 1
ATOM 1420 O O . GLU A 1 196 ? -3.071 -8.629 -16.788 1.00 97.44 196 GLU A O 1
ATOM 1425 N N . LEU A 1 197 ? -2.453 -8.797 -14.621 1.00 97.88 197 LEU A N 1
ATOM 1426 C CA . LEU A 1 197 ? -2.624 -7.387 -14.286 1.00 97.88 197 LEU A CA 1
ATOM 1427 C C . LEU A 1 197 ? -1.604 -6.531 -15.045 1.00 97.88 197 LEU A C 1
ATOM 1429 O O . LEU A 1 197 ? -2.007 -5.605 -15.751 1.00 97.88 197 LEU A O 1
ATOM 1433 N N . THR A 1 198 ? -0.317 -6.885 -14.994 1.00 96.75 198 THR A N 1
ATOM 1434 C CA . THR A 1 198 ? 0.744 -6.164 -15.717 1.00 96.75 198 THR A CA 1
ATOM 1435 C C . THR A 1 198 ? 0.512 -6.167 -17.227 1.00 96.75 198 THR A C 1
ATOM 1437 O O . THR A 1 198 ? 0.567 -5.111 -17.852 1.00 96.75 198 THR A O 1
ATOM 1440 N N . ASN A 1 199 ? 0.152 -7.312 -17.822 1.00 96.00 199 ASN A N 1
ATOM 1441 C CA . ASN A 1 199 ? -0.164 -7.403 -19.257 1.00 96.00 199 ASN A CA 1
ATOM 1442 C C . ASN A 1 199 ? -1.357 -6.523 -19.672 1.00 96.00 199 ASN A C 1
ATOM 1444 O O . ASN A 1 199 ? -1.509 -6.205 -20.848 1.00 96.00 199 ASN A O 1
ATOM 1448 N N . SER A 1 200 ? -2.211 -6.147 -18.718 1.00 97.00 200 SER A N 1
ATOM 1449 C CA . SER A 1 200 ? -3.374 -5.284 -18.940 1.00 97.00 200 SER A CA 1
ATOM 1450 C C . SER A 1 200 ? -3.103 -3.813 -18.596 1.00 97.00 200 SER A C 1
ATOM 1452 O O . SER A 1 200 ? -4.043 -3.021 -18.550 1.00 97.00 200 SER A O 1
ATOM 1454 N N . GLY A 1 201 ? -1.843 -3.445 -18.339 1.00 94.81 201 GLY A N 1
ATOM 1455 C CA . GLY A 1 201 ? -1.425 -2.073 -18.047 1.00 94.81 201 GLY A CA 1
ATOM 1456 C C . GLY A 1 201 ? -1.568 -1.652 -16.583 1.00 94.81 201 GLY A C 1
ATOM 1457 O O . GLY A 1 201 ? -1.488 -0.462 -16.292 1.00 94.81 201 GLY A O 1
ATOM 1458 N N . ILE A 1 202 ? -1.787 -2.589 -15.655 1.00 95.81 202 ILE A N 1
ATOM 1459 C CA . ILE A 1 202 ? -1.828 -2.282 -14.221 1.00 95.81 202 ILE A CA 1
ATOM 1460 C C . ILE A 1 202 ? -0.399 -2.207 -13.673 1.00 95.81 202 ILE A C 1
ATOM 1462 O O . ILE A 1 202 ? 0.373 -3.159 -13.797 1.00 95.81 202 ILE A O 1
ATOM 1466 N N . GLY A 1 203 ? -0.061 -1.075 -13.052 1.00 93.44 203 GLY A N 1
ATOM 1467 C CA . GLY A 1 203 ? 1.273 -0.809 -12.514 1.00 93.44 203 GLY A CA 1
ATOM 1468 C C . GLY A 1 203 ? 1.625 -1.630 -11.268 1.00 93.44 203 GLY A C 1
ATOM 1469 O O . GLY A 1 203 ? 0.762 -2.035 -10.483 1.00 93.44 203 GLY A O 1
ATOM 1470 N N . GLU A 1 204 ? 2.926 -1.820 -11.047 1.00 94.50 204 GLU A N 1
ATOM 1471 C CA . GLU A 1 204 ? 3.489 -2.641 -9.962 1.00 94.50 204 GLU A CA 1
ATOM 1472 C C . GLU A 1 204 ? 3.078 -2.157 -8.566 1.00 94.50 204 GLU A C 1
ATOM 1474 O O . GLU A 1 204 ? 2.848 -2.962 -7.660 1.00 94.50 204 GLU A O 1
ATOM 1479 N N . ALA A 1 205 ? 2.924 -0.840 -8.392 1.00 93.19 205 ALA A N 1
ATOM 1480 C CA . ALA A 1 205 ? 2.479 -0.247 -7.137 1.00 93.19 205 ALA A CA 1
ATOM 1481 C C . ALA A 1 205 ? 1.056 -0.693 -6.767 1.00 93.19 205 ALA A C 1
ATOM 1483 O O . ALA A 1 205 ? 0.801 -1.058 -5.618 1.00 93.19 205 ALA A O 1
ATOM 1484 N N . GLN A 1 206 ? 0.136 -0.728 -7.738 1.00 95.75 206 GLN A N 1
ATOM 1485 C CA . GLN A 1 206 ? -1.224 -1.213 -7.505 1.00 95.75 206 GLN A CA 1
ATOM 1486 C C . GLN A 1 206 ? -1.227 -2.723 -7.246 1.00 95.75 206 GLN A C 1
ATOM 1488 O O . GLN A 1 206 ? -1.868 -3.168 -6.299 1.00 95.75 206 GLN A O 1
ATOM 1493 N N . ILE A 1 207 ? -0.449 -3.508 -7.999 1.00 97.31 207 ILE A N 1
ATOM 1494 C CA . ILE A 1 207 ? -0.311 -4.959 -7.767 1.00 97.31 207 ILE A CA 1
ATOM 1495 C C . ILE A 1 207 ? 0.214 -5.237 -6.349 1.00 97.31 207 ILE A C 1
ATOM 1497 O O . ILE A 1 207 ? -0.342 -6.076 -5.637 1.00 97.31 207 ILE A O 1
ATOM 1501 N N . SER A 1 208 ? 1.206 -4.470 -5.891 1.00 97.12 208 SER A N 1
ATOM 1502 C CA . SER A 1 208 ? 1.757 -4.571 -4.534 1.00 97.12 208 SER A CA 1
ATOM 1503 C C . SER A 1 208 ? 0.713 -4.261 -3.457 1.00 97.12 208 SER A C 1
ATOM 1505 O O . SER A 1 208 ? 0.663 -4.949 -2.432 1.00 97.12 208 SER A O 1
ATOM 1507 N N . ARG A 1 209 ? -0.155 -3.261 -3.677 1.00 96.56 209 ARG A N 1
ATOM 1508 C CA . ARG A 1 209 ? -1.279 -2.942 -2.775 1.00 96.56 209 ARG A CA 1
ATOM 1509 C C . ARG A 1 209 ? -2.317 -4.058 -2.739 1.00 96.56 209 ARG A C 1
ATOM 1511 O O . ARG A 1 209 ? -2.753 -4.443 -1.653 1.00 96.56 209 ARG A O 1
ATOM 1518 N N . LEU A 1 210 ? -2.674 -4.610 -3.898 1.00 97.88 210 LEU A N 1
ATOM 1519 C CA . LEU A 1 210 ? -3.602 -5.738 -4.012 1.00 97.88 210 LEU A CA 1
ATOM 1520 C C . LEU A 1 210 ? -3.061 -6.985 -3.297 1.00 97.88 210 LEU A C 1
ATOM 1522 O O . LEU A 1 210 ? -3.799 -7.664 -2.586 1.00 97.88 210 LEU A O 1
ATOM 1526 N N . LEU A 1 211 ? -1.763 -7.273 -3.428 1.00 98.00 211 LEU A N 1
ATOM 1527 C CA . LEU A 1 211 ? -1.130 -8.376 -2.707 1.00 98.00 211 LEU A CA 1
ATOM 1528 C C . LEU A 1 211 ? -1.110 -8.122 -1.193 1.00 98.00 211 LEU A C 1
ATOM 1530 O O . LEU A 1 211 ? -1.498 -8.992 -0.417 1.00 98.00 211 LEU A O 1
ATOM 1534 N N . SER A 1 212 ? -0.710 -6.918 -0.772 1.00 97.56 212 SER A N 1
ATOM 1535 C CA . SER A 1 212 ? -0.580 -6.556 0.648 1.00 97.56 212 SER A CA 1
ATOM 1536 C C . SER A 1 212 ? -1.918 -6.592 1.391 1.00 97.56 212 SER A C 1
ATOM 1538 O O . SER A 1 212 ? -1.990 -7.102 2.506 1.00 97.56 212 SER A O 1
ATOM 1540 N N . SER A 1 213 ? -2.990 -6.125 0.745 1.00 97.12 213 SER A N 1
ATOM 1541 C CA . SER A 1 213 ? -4.376 -6.172 1.250 1.00 97.12 213 SER A CA 1
ATOM 1542 C C . SER A 1 213 ? -5.028 -7.562 1.148 1.00 97.12 213 SER A C 1
ATOM 1544 O O . SER A 1 213 ? -6.183 -7.752 1.541 1.00 97.12 213 SER A O 1
ATOM 1546 N N . GLY A 1 214 ? -4.283 -8.558 0.656 1.00 96.88 214 GLY A N 1
ATOM 1547 C CA . GLY A 1 214 ? -4.717 -9.947 0.585 1.00 96.88 214 GLY A CA 1
ATOM 1548 C C . GLY A 1 214 ? -5.793 -10.215 -0.461 1.00 96.88 214 GLY A C 1
ATOM 1549 O O . GLY A 1 214 ? -6.604 -11.121 -0.279 1.00 96.88 214 GLY A O 1
ATOM 1550 N N . LEU A 1 215 ? -5.805 -9.450 -1.553 1.00 97.44 215 LEU A N 1
ATOM 1551 C CA . LEU A 1 215 ? -6.755 -9.601 -2.657 1.00 97.44 215 LEU A CA 1
ATOM 1552 C C . LEU A 1 215 ? -6.257 -10.545 -3.759 1.00 97.44 215 LEU A C 1
ATOM 1554 O O . LEU A 1 215 ? -7.068 -11.057 -4.529 1.00 97.44 215 LEU A O 1
ATOM 1558 N N . LEU A 1 216 ? -4.950 -10.824 -3.822 1.00 97.19 216 LEU A N 1
ATOM 1559 C CA . LEU A 1 216 ? -4.355 -11.694 -4.842 1.00 97.19 216 LEU A CA 1
ATOM 1560 C C . LEU A 1 216 ? -4.080 -13.115 -4.341 1.00 97.19 216 LEU A C 1
ATOM 1562 O O . LEU A 1 216 ? -3.694 -13.345 -3.195 1.00 97.19 216 LEU A O 1
ATOM 1566 N N . GLY A 1 217 ? -4.220 -14.077 -5.254 1.00 96.06 217 GLY A N 1
ATOM 1567 C CA . GLY A 1 217 ? -3.964 -15.492 -5.011 1.00 96.06 217 GLY A CA 1
ATOM 1568 C C . GLY A 1 217 ? -5.224 -16.310 -4.731 1.00 96.06 217 GLY A C 1
ATOM 1569 O O . GLY A 1 217 ? -6.339 -15.793 -4.643 1.00 96.06 217 GLY A O 1
ATOM 1570 N N . LYS A 1 218 ? -5.037 -17.622 -4.556 1.00 96.38 218 LYS A N 1
ATOM 1571 C CA . LYS A 1 218 ? -6.131 -18.567 -4.296 1.00 96.38 218 LYS A CA 1
ATOM 1572 C C . LYS A 1 218 ? -6.867 -18.192 -3.015 1.00 96.38 218 LYS A C 1
ATOM 1574 O O . LYS A 1 218 ? -6.227 -18.048 -1.974 1.00 96.38 218 LYS A O 1
ATOM 1579 N N . LYS A 1 219 ? -8.201 -18.140 -3.047 1.00 94.00 219 LYS A N 1
ATOM 1580 C CA . LYS A 1 219 ? -9.064 -17.649 -1.953 1.00 94.00 219 LYS A CA 1
ATOM 1581 C C . LYS A 1 219 ? -8.701 -18.224 -0.580 1.00 94.00 219 LYS A C 1
ATOM 1583 O O . LYS A 1 219 ? -8.568 -17.483 0.382 1.00 94.00 219 LYS A O 1
ATOM 1588 N N . LYS A 1 220 ? -8.453 -19.537 -0.493 1.00 92.69 220 LYS A N 1
ATOM 1589 C CA . LYS A 1 220 ? -8.090 -20.230 0.765 1.00 92.69 220 LYS A CA 1
ATOM 1590 C C . LYS A 1 220 ? -6.693 -19.890 1.308 1.00 92.69 220 LYS A C 1
ATOM 1592 O O . LYS A 1 220 ? -6.356 -20.296 2.415 1.00 92.69 220 LYS A O 1
ATOM 1597 N N . ARG A 1 221 ? -5.848 -19.237 0.509 1.00 94.00 221 ARG A N 1
ATOM 1598 C CA . ARG A 1 221 ? -4.456 -18.887 0.829 1.00 94.00 221 ARG A CA 1
ATOM 1599 C C . ARG A 1 221 ? -4.193 -17.382 0.797 1.00 94.00 221 ARG A C 1
ATOM 1601 O O . ARG A 1 221 ? -3.066 -16.991 1.089 1.00 94.00 221 ARG A O 1
ATOM 1608 N N . ARG A 1 222 ? -5.198 -16.564 0.464 1.00 95.50 222 ARG A N 1
ATOM 1609 C CA . ARG A 1 222 ? -5.120 -15.104 0.544 1.00 95.50 222 ARG A CA 1
ATOM 1610 C C . ARG A 1 222 ? -4.803 -14.699 1.976 1.00 95.50 222 ARG A C 1
ATOM 1612 O O . ARG A 1 222 ? -5.437 -15.182 2.912 1.00 95.50 222 ARG A O 1
ATOM 1619 N N . LYS A 1 223 ? -3.816 -13.829 2.141 1.00 96.75 223 LYS A N 1
ATOM 1620 C CA . LYS A 1 223 ? -3.377 -13.321 3.438 1.00 96.75 223 LYS A CA 1
ATOM 1621 C C . LYS A 1 223 ? -2.996 -11.863 3.304 1.00 96.75 223 LYS A C 1
ATOM 1623 O O . LYS A 1 223 ? -2.545 -11.460 2.238 1.00 96.75 223 LYS A O 1
ATOM 1628 N N . LEU A 1 224 ? -3.107 -11.117 4.394 1.00 97.44 224 LEU A N 1
ATOM 1629 C CA . LEU A 1 224 ? -2.412 -9.843 4.492 1.00 97.44 224 LEU A CA 1
ATOM 1630 C C . LEU A 1 224 ? -0.909 -10.089 4.418 1.00 97.44 224 LEU A C 1
ATOM 1632 O O . LEU A 1 224 ? -0.364 -10.924 5.147 1.00 97.44 224 LEU A O 1
ATOM 1636 N N . VAL A 1 225 ? -0.251 -9.354 3.532 1.00 97.50 225 VAL A N 1
ATOM 1637 C CA . VAL A 1 225 ? 1.197 -9.399 3.357 1.00 97.50 225 VAL A CA 1
ATOM 1638 C C . VAL A 1 225 ? 1.737 -8.044 3.803 1.00 97.50 225 VAL A C 1
ATOM 1640 O O . VAL A 1 225 ? 1.280 -7.022 3.291 1.00 97.50 225 VAL A O 1
ATOM 1643 N N . PRO A 1 226 ? 2.681 -7.987 4.760 1.00 96.75 226 PRO A N 1
ATOM 1644 C CA . PRO A 1 226 ? 3.328 -6.737 5.133 1.00 96.75 226 PRO A CA 1
ATOM 1645 C C . PRO A 1 226 ? 3.797 -5.967 3.900 1.00 96.75 226 PRO A C 1
ATOM 1647 O O . PRO A 1 226 ? 4.439 -6.557 3.035 1.00 96.75 226 PRO A O 1
ATOM 1650 N N . THR A 1 227 ? 3.536 -4.659 3.830 1.00 94.12 227 THR A N 1
ATOM 1651 C CA . THR A 1 227 ? 3.727 -3.849 2.611 1.00 94.12 227 THR A CA 1
ATOM 1652 C C . THR A 1 227 ? 5.120 -4.015 2.009 1.00 94.12 227 THR A C 1
ATOM 1654 O O . THR A 1 227 ? 5.274 -4.154 0.801 1.00 94.12 227 THR A O 1
ATOM 1657 N N . ARG A 1 228 ? 6.153 -4.087 2.857 1.00 91.75 228 ARG A N 1
ATOM 1658 C CA . ARG A 1 228 ? 7.532 -4.327 2.412 1.00 91.75 228 ARG A CA 1
ATOM 1659 C C . ARG A 1 228 ? 7.698 -5.672 1.701 1.00 91.75 228 ARG A C 1
ATOM 1661 O O . ARG A 1 228 ? 8.396 -5.732 0.699 1.00 91.75 228 ARG A O 1
ATOM 1668 N N . TRP A 1 229 ? 7.103 -6.733 2.238 1.00 95.31 229 TRP A N 1
ATOM 1669 C CA . TRP A 1 229 ? 7.138 -8.056 1.616 1.00 95.31 229 TRP A CA 1
ATOM 1670 C C . TRP A 1 229 ? 6.279 -8.068 0.357 1.00 95.31 229 TRP A C 1
ATOM 1672 O O . TRP A 1 229 ? 6.735 -8.578 -0.647 1.00 95.31 229 TRP A O 1
ATOM 1682 N N . GLY A 1 230 ? 5.115 -7.411 0.361 1.00 96.50 230 GLY A N 1
ATOM 1683 C CA . GLY A 1 230 ? 4.260 -7.305 -0.822 1.00 96.50 230 GLY A CA 1
ATOM 1684 C C . GLY A 1 230 ? 4.956 -6.631 -2.010 1.00 96.50 230 GLY A C 1
ATOM 1685 O O . GLY A 1 230 ? 4.823 -7.105 -3.135 1.00 96.50 230 GLY A O 1
ATOM 1686 N N . ILE A 1 231 ? 5.746 -5.580 -1.760 1.00 94.69 231 ILE A N 1
ATOM 1687 C CA . ILE A 1 231 ? 6.582 -4.930 -2.784 1.00 94.69 231 ILE A CA 1
ATOM 1688 C C . ILE A 1 231 ? 7.639 -5.907 -3.314 1.00 94.69 231 ILE A C 1
ATOM 1690 O O . ILE A 1 231 ? 7.743 -6.098 -4.520 1.00 94.69 231 ILE A O 1
ATOM 1694 N N . THR A 1 232 ? 8.400 -6.553 -2.425 1.00 96.25 232 THR A N 1
ATOM 1695 C CA . THR A 1 232 ? 9.449 -7.509 -2.824 1.00 96.25 232 THR A CA 1
ATOM 1696 C C . THR A 1 232 ? 8.888 -8.734 -3.546 1.00 96.25 232 THR A C 1
ATOM 1698 O O . THR A 1 232 ? 9.464 -9.171 -4.532 1.00 96.25 232 THR A O 1
ATOM 1701 N N . ASP A 1 233 ? 7.763 -9.277 -3.090 1.00 97.25 233 ASP A N 1
ATOM 1702 C CA . ASP A 1 233 ? 7.109 -10.434 -3.697 1.00 97.25 233 ASP A CA 1
ATOM 1703 C C . ASP A 1 233 ? 6.547 -10.076 -5.078 1.00 97.25 233 ASP A C 1
ATOM 1705 O O . ASP A 1 233 ? 6.636 -10.876 -6.006 1.00 97.25 233 ASP A O 1
ATOM 1709 N N . THR A 1 234 ? 5.993 -8.869 -5.238 1.00 97.50 234 THR A N 1
ATOM 1710 C CA . THR A 1 234 ? 5.534 -8.372 -6.545 1.00 97.50 234 THR A CA 1
ATOM 1711 C C . THR A 1 234 ? 6.701 -8.248 -7.516 1.00 97.50 234 THR A C 1
ATOM 1713 O O . THR A 1 234 ? 6.627 -8.799 -8.614 1.00 97.50 234 THR A O 1
ATOM 1716 N N . ASP A 1 235 ? 7.791 -7.606 -7.090 1.00 96.50 235 ASP A N 1
ATOM 1717 C CA . ASP A 1 235 ? 9.022 -7.489 -7.877 1.00 96.50 235 ASP A CA 1
ATOM 1718 C C . ASP A 1 235 ? 9.585 -8.866 -8.266 1.00 96.50 235 ASP A C 1
ATOM 1720 O O . ASP A 1 235 ? 9.858 -9.114 -9.438 1.00 96.50 235 ASP A O 1
ATOM 1724 N N . ASP A 1 236 ? 9.669 -9.811 -7.325 1.00 97.62 236 ASP A N 1
ATOM 1725 C CA . ASP A 1 236 ? 10.152 -11.173 -7.581 1.00 97.62 236 ASP A CA 1
ATOM 1726 C C . ASP A 1 236 ? 9.280 -11.922 -8.606 1.00 97.62 236 ASP A C 1
ATOM 1728 O O . ASP A 1 236 ? 9.807 -12.543 -9.537 1.00 97.62 236 ASP A O 1
ATOM 1732 N N . MET A 1 237 ? 7.949 -11.843 -8.480 1.00 97.06 237 MET A N 1
ATOM 1733 C CA . MET A 1 237 ? 7.011 -12.481 -9.412 1.00 97.06 237 MET A CA 1
ATOM 1734 C C . MET A 1 237 ? 7.141 -11.918 -10.832 1.00 97.06 237 MET A C 1
ATOM 1736 O O . MET A 1 237 ? 7.197 -12.690 -11.795 1.00 97.06 237 MET A O 1
ATOM 1740 N N . LEU A 1 238 ? 7.198 -10.591 -10.969 1.00 96.06 238 LEU A N 1
ATOM 1741 C CA . LEU A 1 238 ? 7.291 -9.924 -12.268 1.00 96.06 238 LEU A CA 1
ATOM 1742 C C . LEU A 1 238 ? 8.678 -10.103 -12.892 1.00 96.06 238 LEU A C 1
ATOM 1744 O O . LEU A 1 238 ? 8.781 -10.493 -14.056 1.00 96.06 238 LEU A O 1
ATOM 1748 N N . SER A 1 239 ? 9.743 -9.940 -12.110 1.00 95.31 239 SER A N 1
ATOM 1749 C CA . SER A 1 239 ? 11.125 -10.114 -12.563 1.00 95.31 239 SER A CA 1
ATOM 1750 C C . SER A 1 239 ? 11.397 -11.530 -13.063 1.00 95.31 239 SER A C 1
ATOM 1752 O O . SER A 1 239 ? 12.004 -11.704 -14.120 1.00 95.31 239 SER A O 1
ATOM 1754 N N . LYS A 1 240 ? 10.911 -12.570 -12.371 1.00 95.06 240 LYS A N 1
ATOM 1755 C CA . LYS A 1 240 ? 11.060 -13.965 -12.832 1.00 95.06 240 LYS A CA 1
ATOM 1756 C C . LYS A 1 240 ? 10.378 -14.220 -14.173 1.00 95.06 240 LYS A C 1
ATOM 1758 O O . LYS A 1 240 ? 10.892 -15.008 -14.970 1.00 95.06 240 LYS A O 1
ATOM 1763 N N . ARG A 1 241 ? 9.245 -13.560 -14.420 1.00 91.75 241 ARG A N 1
ATOM 1764 C CA . ARG A 1 241 ? 8.520 -13.630 -15.691 1.00 91.75 241 ARG A CA 1
ATOM 1765 C C . ARG A 1 241 ? 9.275 -12.891 -16.796 1.00 91.75 241 ARG A C 1
ATOM 1767 O O . ARG A 1 241 ? 9.538 -13.468 -17.841 1.00 91.75 241 ARG A O 1
ATOM 1774 N N . LEU A 1 242 ? 9.723 -11.664 -16.549 1.00 91.81 242 LEU A N 1
ATOM 1775 C CA . LEU A 1 242 ? 10.545 -10.936 -17.522 1.00 91.81 242 LEU A CA 1
ATOM 1776 C C . LEU A 1 242 ? 11.835 -11.705 -17.846 1.00 91.81 242 LEU A C 1
ATOM 1778 O O . LEU A 1 242 ? 12.229 -11.816 -19.002 1.00 91.81 242 LEU A O 1
ATOM 1782 N N . TRP A 1 243 ? 12.455 -12.332 -16.845 1.00 93.06 243 TRP A N 1
ATOM 1783 C CA . TRP A 1 243 ? 13.644 -13.161 -17.024 1.00 93.06 243 TRP A CA 1
ATOM 1784 C C . TRP A 1 243 ? 13.414 -14.414 -17.887 1.00 93.06 243 TRP A C 1
ATOM 1786 O O . TRP A 1 243 ? 14.341 -14.894 -18.550 1.00 93.06 243 TRP A O 1
ATOM 1796 N N . SER A 1 244 ? 12.206 -14.995 -17.905 1.00 90.06 244 SER A N 1
ATOM 1797 C CA . SER A 1 244 ? 11.904 -16.042 -18.891 1.00 90.06 244 SER A CA 1
ATOM 1798 C C . SER A 1 244 ? 11.895 -15.497 -20.307 1.00 90.06 244 SER A C 1
ATOM 1800 O O . SER A 1 244 ? 12.433 -16.161 -21.187 1.00 90.06 244 SER A O 1
ATOM 1802 N N . ASP A 1 245 ? 11.393 -14.282 -20.496 1.00 88.81 245 ASP A N 1
ATOM 1803 C CA . ASP A 1 245 ? 11.198 -13.689 -21.816 1.00 88.81 245 ASP A CA 1
ATOM 1804 C C . ASP A 1 245 ? 12.521 -13.165 -22.395 1.00 88.81 245 ASP A C 1
ATOM 1806 O O . ASP A 1 245 ? 12.826 -13.414 -23.562 1.00 88.81 245 ASP A O 1
ATOM 1810 N N . VAL A 1 246 ? 13.383 -12.563 -21.558 1.00 90.38 246 VAL A N 1
ATOM 1811 C CA . VAL A 1 246 ? 14.733 -12.074 -21.924 1.00 90.38 246 VAL A CA 1
ATOM 1812 C C . VAL A 1 246 ? 15.561 -13.133 -22.657 1.00 90.38 246 VAL A C 1
ATOM 1814 O O . VAL A 1 246 ? 16.284 -12.808 -23.596 1.00 90.38 246 VAL A O 1
ATOM 1817 N N . ARG A 1 247 ? 15.428 -14.412 -22.285 1.00 87.50 247 ARG A N 1
ATOM 1818 C CA . ARG A 1 247 ? 16.170 -15.525 -22.906 1.00 87.50 247 ARG A CA 1
ATOM 1819 C C . ARG A 1 247 ? 15.819 -15.767 -24.376 1.00 87.50 247 ARG A C 1
ATOM 1821 O O . ARG A 1 247 ? 16.580 -16.444 -25.063 1.00 87.50 247 ARG A O 1
ATOM 1828 N N . TYR A 1 248 ? 14.693 -15.238 -24.843 1.00 92.06 248 TYR A N 1
ATOM 1829 C CA . TYR A 1 248 ? 14.228 -15.362 -26.223 1.00 92.06 248 TYR A CA 1
ATOM 1830 C C . TYR A 1 248 ? 14.470 -14.097 -27.054 1.00 92.06 248 TYR A C 1
ATOM 1832 O O . TYR A 1 248 ? 14.213 -14.104 -28.259 1.00 92.06 248 TYR A O 1
ATOM 1840 N N . HIS A 1 249 ? 14.977 -13.021 -26.447 1.00 89.31 249 HIS A N 1
ATOM 1841 C CA . HIS A 1 249 ? 15.327 -11.805 -27.170 1.00 89.31 249 HIS A CA 1
ATOM 1842 C C . HIS A 1 249 ? 16.730 -11.902 -27.797 1.00 89.31 249 HIS A C 1
ATOM 1844 O O . HIS A 1 249 ? 17.621 -12.542 -27.230 1.00 89.31 249 HIS A O 1
ATOM 1850 N N . PRO A 1 250 ? 16.957 -11.271 -28.966 1.00 88.94 250 PRO A N 1
ATOM 1851 C CA . PRO A 1 250 ? 18.288 -11.184 -29.556 1.00 88.94 250 PRO A CA 1
ATOM 1852 C C . PRO A 1 250 ? 19.291 -10.521 -28.599 1.00 88.94 250 PRO A C 1
ATOM 1854 O O . PRO A 1 250 ? 18.925 -9.571 -27.901 1.00 88.94 250 PRO A O 1
ATOM 1857 N N . PRO A 1 251 ? 20.559 -10.971 -28.576 1.00 87.00 251 PRO A N 1
ATOM 1858 C CA . PRO A 1 251 ? 21.586 -10.316 -27.780 1.00 87.00 251 PRO A CA 1
ATOM 1859 C C . PRO A 1 251 ? 21.831 -8.893 -28.291 1.00 87.00 251 PRO A C 1
ATOM 1861 O O . PRO A 1 251 ? 21.854 -8.650 -29.498 1.00 87.00 251 PRO A O 1
ATOM 1864 N N . ILE A 1 252 ? 22.057 -7.962 -27.366 1.00 87.12 252 ILE A N 1
ATOM 1865 C CA . ILE A 1 252 ? 22.498 -6.604 -27.690 1.00 87.12 252 ILE A CA 1
ATOM 1866 C C . ILE A 1 252 ? 24.025 -6.636 -27.811 1.00 87.12 252 ILE A C 1
ATOM 1868 O O . ILE A 1 252 ? 24.731 -6.756 -26.812 1.00 87.12 252 ILE A O 1
ATOM 1872 N N . ASP A 1 253 ? 24.537 -6.565 -29.039 1.00 87.81 253 ASP A N 1
ATOM 1873 C CA . ASP A 1 253 ? 25.971 -6.597 -29.362 1.00 87.81 253 ASP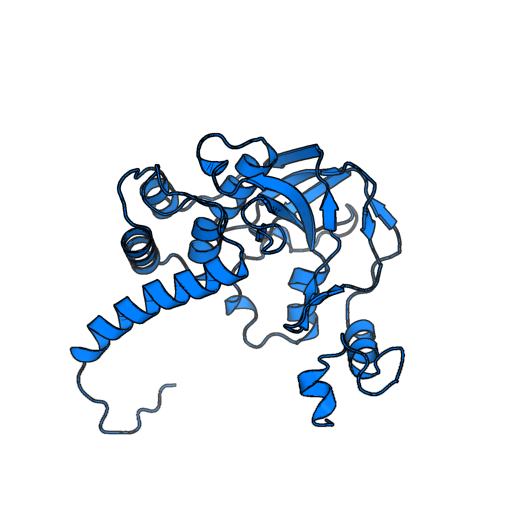 A CA 1
ATOM 1874 C C . ASP A 1 253 ? 26.579 -5.197 -29.562 1.00 87.81 253 ASP A C 1
ATOM 1876 O O . ASP A 1 253 ? 27.789 -5.055 -29.755 1.00 87.81 253 ASP A O 1
ATOM 1880 N N . LYS A 1 254 ? 25.745 -4.150 -29.524 1.00 88.56 254 LYS A N 1
ATOM 1881 C CA . LYS A 1 254 ? 26.121 -2.757 -29.792 1.00 88.56 254 LYS A CA 1
ATOM 1882 C C . LYS A 1 254 ? 25.455 -1.807 -28.808 1.00 88.56 254 LYS A C 1
ATOM 1884 O O . LYS A 1 254 ? 24.357 -2.060 -28.324 1.00 88.56 254 LYS A O 1
ATOM 1889 N N . VAL A 1 255 ? 26.111 -0.677 -28.555 1.00 86.75 255 VAL A N 1
ATOM 1890 C CA . VAL A 1 255 ? 25.522 0.419 -27.781 1.00 86.75 255 VAL A CA 1
ATOM 1891 C C . VAL A 1 255 ? 24.387 1.028 -28.600 1.00 86.75 255 VAL A C 1
ATOM 1893 O O . VAL A 1 255 ? 24.613 1.527 -29.701 1.00 86.75 255 VAL A O 1
ATOM 1896 N N . LEU A 1 256 ? 23.173 0.969 -28.062 1.00 84.44 256 LEU A N 1
ATOM 1897 C CA . LEU A 1 256 ? 22.010 1.660 -28.606 1.00 84.44 256 LEU A CA 1
ATOM 1898 C C . LEU A 1 256 ? 21.845 2.984 -27.854 1.00 84.44 256 LEU A C 1
ATOM 1900 O O . LEU A 1 256 ? 21.930 3.012 -26.627 1.00 84.44 256 LEU A O 1
ATOM 1904 N N . VAL A 1 257 ? 21.641 4.072 -28.594 1.00 84.94 257 VAL A N 1
ATOM 1905 C CA . VAL A 1 257 ? 21.307 5.392 -28.046 1.00 84.94 257 VAL A CA 1
ATOM 1906 C C . VAL A 1 257 ? 19.848 5.647 -28.393 1.00 84.94 257 VAL A C 1
ATOM 1908 O O . VAL A 1 257 ? 19.474 5.541 -29.560 1.00 84.94 257 VAL A O 1
ATOM 1911 N N . PHE A 1 258 ? 19.036 5.929 -27.382 1.00 80.50 258 PHE A N 1
ATOM 1912 C CA . PHE A 1 258 ? 17.624 6.266 -27.533 1.00 80.50 258 PHE A CA 1
ATOM 1913 C C . PHE A 1 258 ? 17.453 7.749 -27.188 1.00 80.50 258 PHE A C 1
ATOM 1915 O O . PHE A 1 258 ? 18.090 8.219 -26.243 1.00 80.50 258 PHE A O 1
ATOM 1922 N N . GLU A 1 259 ? 16.665 8.464 -27.994 1.00 46.47 259 GLU A N 1
ATOM 1923 C CA . GLU A 1 259 ? 16.283 9.869 -27.766 1.00 46.47 259 GLU A CA 1
ATOM 1924 C C . GLU A 1 259 ? 15.145 9.990 -26.748 1.00 46.47 259 GLU A C 1
ATOM 1926 O O . GLU A 1 259 ? 14.242 9.119 -26.764 1.00 46.47 259 GLU A O 1
#

Foldseek 3Di:
DDPVCLVCVQPNCPVVDPNDVVLVVVLVLEDFDDKDWAQKAKAKFLLAWFWAPPPPQWIKIATKGAGDDPPDPDPLQFRFLDPVVCVPPDPRVVQRVAQRIEYEIETDGFLCLLPPDQRLVLLLLSLQARGIFIKMWGFPTIWIARDRFDQPPVGRGHYIYGYTPHMHTPGDGHGPPLSVVQLPDAADALLRSLVSCVVVVNDLSSSLSCQQSQSGGHNNPRTRDGSVVSSVVSCVSVVVVVVVVVVVDDDDPDDDDDD

Secondary structure (DSSP, 8-state):
--HHHHHHTTTS-TT--SS-HHHHHHHHHSPPPPPEEEEEEEEEE-SEEEE--TTTTEEEEEEEEE---TT---GGGG--S-GGGGTT--HHHHHHHHHTEEEEEEEEEGGGGGS--HHHHHHHHHHH-SS-EEEEEEEEEEEEESSPPEE-TT-PEE--EEEEEEEEE-SPP---HHHHHHHH-SS--HHHHHHHHHHTT--HHHHHHHHHTT-SS-GGG-----HHHHHHHHHHHHHHHHHHHHTTSPP--S-----

Organism: NCBI:txid408172

InterPro domains:
  IPR006978 Archaeal Nre, N-terminal [PF04894] (14-259)
  IPR033167 Archaeal Nre [PTHR38136] (5-258)

Radius of gyration: 19.82 Å; chains: 1; bounding box: 48×46×50 Å